Protein AF-A0A2V6BR67-F1 (afdb_monomer)

Structure (mmCIF, N/CA/C/O backbone):
data_AF-A0A2V6BR67-F1
#
_entry.id   AF-A0A2V6BR67-F1
#
loop_
_atom_site.group_PDB
_atom_site.id
_atom_site.type_symbol
_atom_site.label_atom_id
_atom_site.label_alt_id
_atom_site.label_comp_id
_atom_site.label_asym_id
_atom_site.label_entity_id
_atom_site.label_seq_id
_atom_site.pdbx_PDB_ins_code
_atom_site.Cartn_x
_atom_site.Cartn_y
_atom_site.Cartn_z
_atom_site.occupancy
_atom_site.B_iso_or_equiv
_atom_site.auth_seq_id
_atom_site.auth_comp_id
_atom_site.auth_asym_id
_atom_site.auth_atom_id
_atom_site.pdbx_PDB_model_num
ATOM 1 N N . MET A 1 1 ? -27.224 -17.805 -6.171 1.00 63.06 1 MET A N 1
ATOM 2 C CA . MET A 1 1 ? -26.469 -18.309 -7.345 1.00 63.06 1 MET A CA 1
ATOM 3 C C . MET A 1 1 ? -26.523 -17.314 -8.502 1.00 63.06 1 MET A C 1
ATOM 5 O O . MET A 1 1 ? -25.476 -16.801 -8.864 1.00 63.06 1 MET A O 1
ATOM 9 N N . VAL A 1 2 ? -27.710 -16.945 -9.004 1.00 78.69 2 VAL A N 1
ATOM 10 C CA . VAL A 1 2 ? -27.866 -15.959 -10.099 1.00 78.69 2 VAL A CA 1
ATOM 11 C C . VAL A 1 2 ? -27.239 -14.595 -9.770 1.00 78.69 2 VAL A C 1
ATOM 13 O O . VAL A 1 2 ? -26.446 -14.091 -10.553 1.00 78.69 2 VAL A O 1
ATOM 16 N N . SER A 1 3 ? -27.483 -14.037 -8.579 1.00 83.25 3 SER A N 1
ATOM 17 C CA . SER A 1 3 ? -26.908 -12.737 -8.185 1.00 83.25 3 SER A CA 1
ATOM 18 C C . SER A 1 3 ? -25.378 -12.744 -8.078 1.00 83.25 3 SER A C 1
ATOM 20 O O . SER A 1 3 ? -24.736 -11.756 -8.416 1.00 83.25 3 SER A O 1
ATOM 22 N N . LEU A 1 4 ? -24.783 -13.866 -7.654 1.00 81.38 4 LEU A N 1
ATOM 23 C CA . LEU A 1 4 ? -23.326 -14.022 -7.588 1.00 81.38 4 LEU A CA 1
ATOM 24 C C . LEU A 1 4 ? -22.721 -14.111 -8.994 1.00 81.38 4 LEU A C 1
ATOM 26 O O . LEU A 1 4 ? -21.708 -13.479 -9.266 1.00 81.38 4 LEU A O 1
ATOM 30 N N . ALA A 1 5 ? -23.366 -14.853 -9.896 1.00 85.94 5 ALA A N 1
ATOM 31 C CA . ALA A 1 5 ? -22.943 -14.947 -11.289 1.00 85.94 5 ALA A CA 1
ATOM 32 C C . ALA A 1 5 ? -23.035 -13.590 -12.006 1.00 85.94 5 ALA A C 1
ATOM 34 O O . ALA A 1 5 ? -22.112 -13.223 -12.727 1.00 85.94 5 ALA A O 1
ATOM 35 N N . ILE A 1 6 ? -24.099 -12.815 -11.757 1.00 91.06 6 ILE A N 1
ATOM 36 C CA . ILE A 1 6 ? -24.244 -11.448 -12.281 1.00 91.06 6 ILE A CA 1
ATOM 37 C C . ILE A 1 6 ? -23.136 -10.542 -11.736 1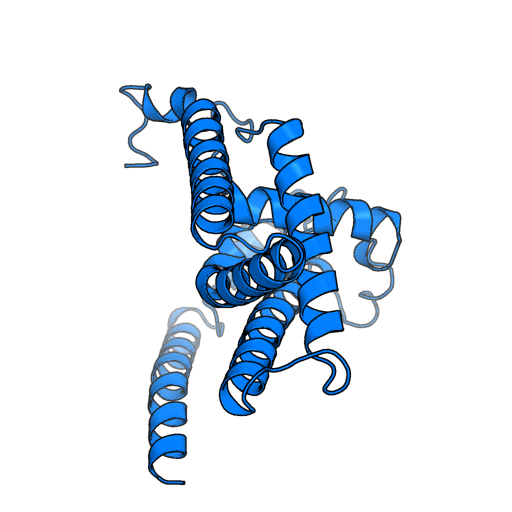.00 91.06 6 ILE A C 1
ATOM 39 O O . ILE A 1 6 ? -22.522 -9.813 -12.509 1.00 91.06 6 ILE A O 1
ATOM 43 N N . LEU A 1 7 ? -22.834 -10.613 -10.435 1.00 87.06 7 LEU A N 1
ATOM 44 C CA . LEU A 1 7 ? -21.760 -9.825 -9.827 1.00 87.06 7 LEU A CA 1
ATOM 45 C C . LEU A 1 7 ? -20.394 -10.160 -10.445 1.00 87.06 7 LEU A C 1
ATOM 47 O O . LEU A 1 7 ? -19.687 -9.260 -10.895 1.00 87.06 7 LEU A O 1
ATOM 51 N N . ILE A 1 8 ? -20.048 -11.449 -10.528 1.00 89.62 8 ILE A N 1
ATOM 52 C CA . ILE A 1 8 ? -18.797 -11.908 -11.149 1.00 89.62 8 ILE A CA 1
ATOM 53 C C . ILE A 1 8 ? -18.743 -11.473 -12.613 1.00 89.62 8 ILE A C 1
ATOM 55 O O . ILE A 1 8 ? -17.726 -10.941 -13.045 1.00 89.62 8 ILE A O 1
ATOM 59 N N . GLY A 1 9 ? -19.837 -11.635 -13.362 1.00 91.88 9 GLY A N 1
ATOM 60 C CA . GLY A 1 9 ? -19.935 -11.181 -14.747 1.00 91.88 9 GLY A CA 1
ATOM 61 C C . GLY A 1 9 ? -19.704 -9.676 -14.879 1.00 91.88 9 GLY A C 1
ATOM 62 O O . GLY A 1 9 ? -18.903 -9.254 -15.709 1.00 91.88 9 GLY A O 1
ATOM 63 N N . SER A 1 10 ? -20.327 -8.870 -14.016 1.00 92.94 10 SER A N 1
ATOM 64 C CA . SER A 1 10 ? -20.182 -7.410 -14.029 1.00 92.94 10 SER A CA 1
ATOM 65 C C . SER A 1 10 ? -18.752 -6.937 -13.744 1.00 92.94 10 SER A C 1
ATOM 67 O O . SER A 1 10 ? -18.345 -5.905 -14.267 1.00 92.94 10 SER A O 1
ATOM 69 N N . ALA A 1 11 ? -17.970 -7.704 -12.976 1.00 88.81 11 ALA A N 1
ATOM 70 C CA . ALA A 1 11 ? -16.560 -7.419 -12.723 1.00 88.81 11 ALA A CA 1
ATOM 71 C C . ALA A 1 11 ? -15.637 -7.980 -13.821 1.00 88.81 11 ALA A C 1
ATOM 73 O O . ALA A 1 11 ? -14.718 -7.299 -14.271 1.00 88.81 11 ALA A O 1
ATOM 74 N N . ALA A 1 12 ? -15.871 -9.216 -14.268 1.00 93.94 12 ALA A N 1
ATOM 75 C CA . ALA A 1 12 ? -14.977 -9.930 -15.175 1.00 93.94 12 ALA A CA 1
ATOM 76 C C . ALA A 1 12 ? -15.109 -9.479 -16.634 1.00 93.94 12 ALA A C 1
ATOM 78 O O . ALA A 1 12 ? -14.101 -9.399 -17.333 1.00 93.94 12 ALA A O 1
ATOM 79 N N . VAL A 1 13 ? -16.324 -9.168 -17.102 1.00 95.50 13 VAL A N 1
ATOM 80 C CA . VAL A 1 13 ? -16.562 -8.793 -18.505 1.00 95.50 13 VAL A CA 1
ATOM 81 C C . VAL A 1 13 ? -15.817 -7.508 -18.887 1.00 95.50 13 VAL A C 1
ATOM 83 O O . VAL A 1 13 ? -15.103 -7.545 -19.889 1.00 95.50 13 VAL A O 1
ATOM 86 N N . PRO A 1 14 ? -15.873 -6.402 -18.114 1.00 95.12 14 PRO A N 1
ATOM 87 C CA . PRO A 1 14 ? -15.094 -5.204 -18.435 1.00 95.12 14 PRO A CA 1
ATOM 88 C C . PRO A 1 14 ? -13.584 -5.465 -18.475 1.00 95.12 14 PRO A C 1
ATOM 90 O O . PRO A 1 14 ? -12.906 -4.979 -19.376 1.00 95.12 14 PRO A O 1
ATOM 93 N N . ILE A 1 15 ? -13.063 -6.274 -17.545 1.00 93.56 15 ILE A N 1
ATOM 94 C CA . ILE A 1 15 ? -11.637 -6.635 -17.493 1.00 93.56 15 ILE A CA 1
ATOM 95 C C . ILE A 1 15 ? -11.244 -7.456 -18.727 1.00 93.56 15 ILE A C 1
ATOM 97 O O . ILE A 1 15 ? -10.225 -7.178 -19.353 1.00 93.56 15 ILE A O 1
ATOM 101 N N . ALA A 1 16 ? -12.059 -8.442 -19.108 1.00 95.38 16 ALA A N 1
ATOM 102 C CA . ALA A 1 16 ? -11.806 -9.284 -20.273 1.00 95.38 16 ALA A CA 1
ATOM 103 C C . ALA A 1 16 ? -11.864 -8.488 -21.584 1.00 95.38 16 ALA A C 1
ATOM 105 O O . ALA A 1 16 ? -11.000 -8.660 -22.442 1.00 95.38 16 ALA A O 1
ATOM 106 N N . LEU A 1 17 ? -12.842 -7.587 -21.728 1.00 96.44 17 LEU A N 1
ATOM 107 C CA . LEU A 1 17 ? -12.936 -6.687 -22.879 1.00 96.44 17 LEU A CA 1
ATOM 108 C C . LEU A 1 17 ? -11.733 -5.743 -22.950 1.00 96.44 17 LEU A C 1
ATOM 110 O O . LEU A 1 17 ? -11.176 -5.541 -24.027 1.00 96.44 17 LEU A O 1
ATOM 114 N N . TRP A 1 18 ? -11.292 -5.213 -21.807 1.00 95.56 18 TRP A N 1
ATOM 115 C CA . TRP A 1 18 ? -10.093 -4.386 -21.731 1.00 95.56 18 TRP A CA 1
ATOM 116 C C . TRP A 1 18 ? -8.828 -5.163 -22.132 1.00 95.56 18 TRP A C 1
ATOM 118 O O . TRP A 1 18 ? -8.037 -4.669 -22.932 1.00 95.56 18 TRP A O 1
ATOM 128 N N . PHE A 1 19 ? -8.667 -6.408 -21.672 1.00 96.38 19 PHE A N 1
ATOM 129 C CA . PHE A 1 19 ? -7.572 -7.281 -22.110 1.00 96.38 19 PHE A CA 1
ATOM 130 C C . PHE A 1 19 ? -7.626 -7.595 -23.605 1.00 96.38 19 PHE A C 1
ATOM 132 O O . PHE A 1 19 ? -6.596 -7.524 -24.273 1.00 96.38 19 PHE A O 1
ATOM 139 N N . ALA A 1 20 ? -8.805 -7.909 -24.147 1.00 96.69 20 ALA A N 1
ATOM 140 C CA . ALA A 1 20 ? -8.972 -8.165 -25.575 1.00 96.69 20 ALA A CA 1
ATOM 141 C C . ALA A 1 20 ? -8.583 -6.936 -26.410 1.00 96.69 20 ALA A C 1
ATOM 143 O O . ALA A 1 20 ? -7.845 -7.059 -27.388 1.00 96.69 20 ALA A O 1
ATOM 144 N N . TRP A 1 21 ? -9.012 -5.745 -25.982 1.00 96.88 21 TRP A N 1
ATOM 145 C CA . TRP A 1 21 ? -8.630 -4.483 -26.609 1.00 96.88 21 TRP A CA 1
ATOM 146 C C . TRP A 1 21 ? -7.118 -4.236 -26.554 1.00 96.88 21 TRP A C 1
ATOM 148 O O . TRP A 1 21 ? -6.521 -3.859 -27.565 1.00 96.88 21 TRP A O 1
ATOM 158 N N . ASN A 1 22 ? -6.486 -4.482 -25.403 1.00 96.50 22 ASN A N 1
ATOM 159 C CA . ASN A 1 22 ? -5.046 -4.294 -25.242 1.00 96.50 22 ASN A CA 1
ATOM 160 C C . ASN A 1 22 ? -4.237 -5.251 -26.121 1.00 96.50 22 ASN A C 1
ATOM 162 O O . ASN A 1 22 ? -3.303 -4.814 -26.786 1.00 96.50 22 ASN A O 1
ATOM 166 N N . VAL A 1 23 ? -4.620 -6.530 -26.190 1.00 96.12 23 VAL A N 1
ATOM 167 C CA . VAL A 1 23 ? -3.951 -7.508 -27.063 1.00 96.12 23 VAL A CA 1
ATOM 168 C C . VAL A 1 23 ? -4.108 -7.117 -28.527 1.00 96.12 23 VAL A C 1
ATOM 170 O O . VAL A 1 23 ? -3.128 -7.137 -29.265 1.00 96.12 23 VAL A O 1
ATOM 173 N N . HIS A 1 24 ? -5.313 -6.719 -28.941 1.00 96.31 24 HIS A N 1
ATOM 174 C CA . HIS A 1 24 ? -5.567 -6.281 -30.311 1.00 96.31 24 HIS A CA 1
ATOM 175 C C . HIS A 1 24 ? -4.745 -5.038 -30.691 1.00 96.31 24 HIS A C 1
ATOM 177 O O . HIS A 1 24 ? -4.231 -4.956 -31.802 1.00 96.31 24 HIS A O 1
ATOM 183 N N . THR A 1 25 ? -4.614 -4.072 -29.778 1.00 95.12 25 THR A N 1
ATOM 184 C CA . THR A 1 25 ? -4.027 -2.754 -30.081 1.00 95.12 25 THR A CA 1
ATOM 185 C C . THR A 1 25 ? -2.519 -2.691 -29.829 1.00 95.12 25 THR A C 1
ATOM 187 O O . THR A 1 25 ? -1.798 -2.037 -30.575 1.00 95.12 25 THR A O 1
ATOM 190 N N . PHE A 1 26 ? -2.035 -3.360 -28.783 1.00 93.12 26 PHE A N 1
ATOM 191 C CA . PHE A 1 26 ? -0.653 -3.265 -28.296 1.00 93.12 26 PHE A CA 1
ATOM 192 C C . PHE A 1 26 ? 0.101 -4.602 -28.333 1.00 93.12 26 PHE A C 1
ATOM 194 O O . PHE A 1 26 ? 1.305 -4.626 -28.095 1.00 93.12 26 PHE A O 1
ATOM 201 N N . GLY A 1 27 ? -0.576 -5.718 -28.625 1.00 92.00 27 GLY A N 1
ATOM 202 C CA . GLY A 1 27 ? 0.043 -7.047 -28.658 1.00 92.00 27 GLY A CA 1
ATOM 203 C C . GLY A 1 27 ? 0.349 -7.638 -27.277 1.00 92.00 27 GLY A C 1
ATOM 204 O O . GLY A 1 27 ? 0.985 -8.687 -27.190 1.00 92.00 27 GLY A O 1
ATOM 205 N N . ASP A 1 28 ? -0.100 -7.001 -26.191 1.00 92.56 28 ASP A N 1
ATOM 206 C CA . ASP A 1 28 ? 0.078 -7.487 -24.823 1.00 92.56 28 ASP A CA 1
ATOM 207 C C . ASP A 1 28 ? -1.168 -7.253 -23.959 1.00 92.56 28 ASP A C 1
ATOM 209 O O . ASP A 1 28 ? -1.929 -6.318 -24.188 1.00 92.56 28 ASP A O 1
ATOM 213 N N . LEU A 1 29 ? -1.388 -8.106 -22.951 1.00 90.94 29 LEU A N 1
ATOM 214 C CA . LEU A 1 29 ? -2.604 -8.085 -22.120 1.00 90.94 29 LEU A CA 1
ATOM 215 C C . LEU A 1 29 ? -2.819 -6.760 -21.375 1.00 90.94 29 LEU A C 1
ATOM 217 O O . LEU A 1 29 ? -3.950 -6.388 -21.081 1.00 90.94 29 LEU A O 1
ATOM 221 N N . THR A 1 30 ? -1.746 -6.050 -21.044 1.00 90.31 30 THR A N 1
ATOM 222 C CA . THR A 1 30 ? -1.770 -4.912 -20.109 1.00 90.31 30 THR A CA 1
ATOM 223 C C . THR A 1 30 ? -1.339 -3.593 -20.743 1.00 90.31 30 THR A C 1
ATOM 225 O O . THR A 1 30 ? -1.234 -2.599 -20.028 1.00 90.31 30 THR A O 1
ATOM 228 N N . ALA A 1 31 ? -1.062 -3.593 -22.050 1.00 90.94 31 ALA A N 1
ATOM 229 C CA . ALA A 1 31 ? -0.420 -2.500 -22.773 1.00 90.94 31 ALA A CA 1
ATOM 230 C C . ALA A 1 31 ? 0.872 -1.989 -22.088 1.00 90.94 31 ALA A C 1
ATOM 232 O O . ALA A 1 31 ? 1.154 -0.789 -22.089 1.00 90.94 31 ALA A O 1
ATOM 233 N N . SER A 1 32 ? 1.634 -2.873 -21.425 1.00 90.81 32 SER A N 1
ATOM 234 C CA . SER A 1 32 ? 2.766 -2.478 -20.567 1.00 90.81 32 SER A CA 1
ATOM 235 C C . SER A 1 32 ? 4.145 -2.739 -21.168 1.00 90.81 32 SER A C 1
ATOM 237 O O . SER A 1 32 ? 5.121 -2.168 -20.676 1.00 90.81 32 SER A O 1
ATOM 239 N N . ASN A 1 33 ? 4.248 -3.535 -22.239 1.00 91.12 33 ASN A N 1
ATOM 240 C CA . ASN A 1 33 ? 5.544 -3.944 -22.789 1.00 91.12 33 ASN A CA 1
ATOM 241 C C . ASN A 1 33 ? 6.378 -2.744 -23.260 1.00 91.12 33 ASN A C 1
ATOM 243 O O . ASN A 1 33 ? 7.521 -2.610 -22.838 1.00 91.12 33 ASN A O 1
ATOM 247 N N . SER A 1 34 ? 5.787 -1.795 -23.994 1.00 90.25 34 SER A N 1
ATOM 248 C CA . SER A 1 34 ? 6.504 -0.596 -24.461 1.00 90.25 34 SER A CA 1
ATOM 249 C C . SER A 1 34 ? 7.108 0.225 -23.317 1.00 90.25 34 SER A C 1
ATOM 251 O O . SER A 1 34 ? 8.180 0.808 -23.457 1.00 90.25 34 SER A O 1
ATOM 253 N N . LYS A 1 35 ? 6.435 0.267 -22.158 1.00 89.69 35 LYS A N 1
ATOM 254 C CA . LYS A 1 35 ? 6.951 0.941 -20.960 1.00 89.69 35 LYS A CA 1
ATOM 255 C C . LYS A 1 35 ? 8.089 0.146 -20.323 1.00 89.69 35 LYS A C 1
ATO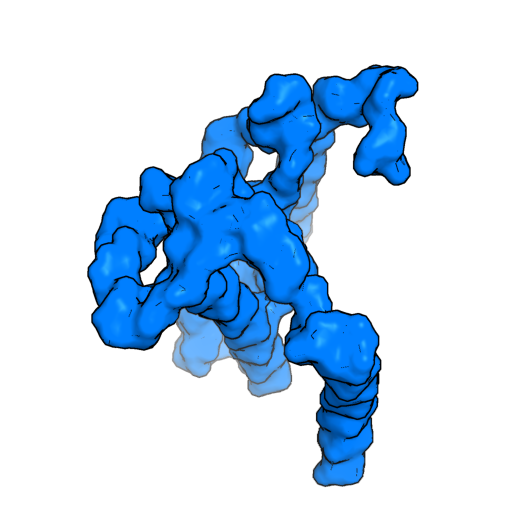M 257 O O . LYS A 1 35 ? 9.077 0.742 -19.912 1.00 89.69 35 LYS A O 1
ATOM 262 N N . ILE A 1 36 ? 7.931 -1.169 -20.203 1.00 91.94 36 ILE A N 1
ATOM 263 C CA . ILE A 1 36 ? 8.947 -2.074 -19.647 1.00 91.94 36 ILE A CA 1
ATOM 264 C C . ILE A 1 36 ? 10.237 -1.968 -20.474 1.00 91.94 36 ILE A C 1
ATOM 266 O O . ILE A 1 36 ? 11.305 -1.758 -19.899 1.00 91.94 36 ILE A O 1
ATOM 270 N N . ASP A 1 37 ? 10.116 -1.996 -21.801 1.00 91.19 37 ASP A N 1
ATOM 271 C CA . ASP A 1 37 ? 11.236 -1.874 -22.735 1.00 91.19 37 ASP A CA 1
ATOM 272 C C . ASP A 1 37 ? 11.900 -0.495 -22.641 1.00 91.19 37 ASP A C 1
ATOM 274 O O . ASP A 1 37 ? 13.122 -0.402 -22.527 1.00 91.19 37 ASP A O 1
ATOM 278 N N . PHE A 1 38 ? 11.106 0.583 -22.597 1.00 91.06 38 PHE A N 1
ATOM 279 C CA . PHE A 1 38 ? 11.619 1.946 -22.413 1.00 91.06 38 PHE A CA 1
ATOM 280 C C . PHE A 1 38 ? 12.403 2.112 -21.103 1.00 91.06 38 PHE A C 1
ATOM 282 O O . PHE A 1 38 ? 13.410 2.815 -21.060 1.00 91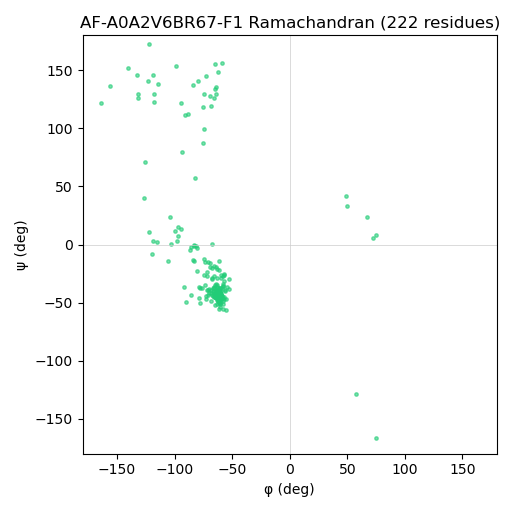.06 38 PHE A O 1
ATOM 289 N N . LEU A 1 39 ? 11.956 1.459 -20.026 1.00 90.88 39 LEU A N 1
ATOM 290 C CA . LEU A 1 39 ? 12.630 1.492 -18.727 1.00 90.88 39 LEU A CA 1
ATOM 291 C C . LEU A 1 39 ? 13.831 0.533 -18.646 1.00 90.88 39 LEU A C 1
ATOM 293 O O . LEU A 1 39 ? 14.518 0.514 -17.622 1.00 90.88 39 LEU A O 1
ATOM 297 N N . GLY A 1 40 ? 14.095 -0.253 -19.696 1.00 92.44 40 GLY A N 1
ATOM 298 C CA . GLY A 1 40 ? 15.174 -1.240 -19.738 1.00 92.44 40 GLY A CA 1
ATOM 299 C C . GLY A 1 40 ? 14.966 -2.413 -18.779 1.00 92.44 40 GLY A C 1
ATOM 300 O O . GLY A 1 40 ? 15.937 -3.036 -18.345 1.00 92.44 40 GLY A O 1
ATOM 301 N N . TRP A 1 41 ? 13.718 -2.688 -18.394 1.00 93.81 41 TRP A N 1
ATOM 302 C CA . TRP A 1 41 ? 13.386 -3.785 -17.492 1.00 93.81 41 TRP A CA 1
ATOM 303 C C . TRP A 1 41 ? 13.373 -5.108 -18.250 1.00 93.81 41 TRP A C 1
ATOM 305 O O . TRP A 1 41 ? 12.866 -5.198 -19.364 1.00 93.81 41 TRP A O 1
ATOM 315 N N . THR A 1 42 ? 13.868 -6.171 -17.623 1.00 93.75 42 THR A N 1
ATOM 316 C CA . THR A 1 42 ? 13.858 -7.516 -18.215 1.00 93.75 42 THR A CA 1
ATOM 317 C C . THR A 1 42 ? 13.141 -8.501 -17.305 1.00 93.75 42 THR A C 1
ATOM 319 O O . THR A 1 42 ? 13.244 -8.429 -16.081 1.00 93.75 42 THR A O 1
ATOM 322 N N . ARG A 1 43 ? 12.364 -9.423 -17.883 1.00 92.50 43 ARG A N 1
ATOM 323 C CA . ARG A 1 43 ? 11.667 -10.457 -17.103 1.00 92.50 43 ARG A CA 1
ATOM 324 C C . ARG A 1 43 ? 12.660 -11.521 -16.646 1.00 92.50 43 ARG A C 1
ATOM 326 O O . ARG A 1 43 ? 13.389 -12.083 -17.460 1.00 92.50 43 ARG A O 1
ATOM 333 N N . LYS A 1 44 ? 12.644 -11.843 -15.354 1.00 93.69 44 LYS A N 1
ATOM 334 C CA . LYS A 1 44 ? 13.439 -12.935 -14.785 1.00 93.69 44 LYS A CA 1
ATOM 335 C C . LYS A 1 44 ? 12.706 -14.267 -14.957 1.00 93.69 44 LYS A C 1
ATOM 337 O O . LYS A 1 44 ? 11.506 -14.332 -14.666 1.00 93.69 44 LYS A O 1
ATOM 342 N N . PRO A 1 45 ? 13.402 -15.352 -15.343 1.00 94.25 45 PRO A N 1
ATOM 343 C CA . PRO A 1 45 ? 12.814 -16.684 -15.290 1.00 94.25 45 PRO A CA 1
ATOM 344 C C . PRO A 1 45 ? 12.479 -17.046 -13.837 1.00 94.25 45 PRO A C 1
ATOM 346 O O . PRO A 1 45 ? 13.182 -16.629 -12.915 1.00 94.25 45 PRO A O 1
ATOM 349 N N . VAL A 1 46 ? 11.425 -17.843 -13.631 1.00 94.00 46 VAL A N 1
ATOM 350 C CA . VAL A 1 46 ? 10.929 -18.221 -12.289 1.00 94.00 46 VAL A CA 1
ATOM 351 C C . VAL A 1 46 ? 12.015 -18.894 -11.438 1.00 94.00 46 VAL A C 1
ATOM 353 O O . VAL A 1 46 ? 12.077 -18.681 -10.231 1.00 94.00 46 VAL A O 1
ATOM 356 N N . SER A 1 47 ? 12.941 -19.628 -12.063 1.00 94.19 47 SER A N 1
ATOM 357 C CA . SER A 1 47 ? 14.107 -20.224 -11.392 1.00 94.19 47 SER A CA 1
ATOM 358 C C . SER A 1 47 ? 14.998 -19.198 -10.680 1.00 94.19 47 SER A C 1
ATOM 360 O O . SER A 1 47 ? 15.655 -19.528 -9.698 1.00 94.19 47 SER A O 1
ATOM 362 N N . ASN A 1 48 ? 15.001 -17.948 -11.147 1.00 93.06 48 ASN A N 1
ATOM 363 C CA . ASN A 1 48 ? 15.850 -16.872 -10.638 1.00 93.06 48 ASN A CA 1
ATOM 364 C C . ASN A 1 48 ? 15.103 -15.948 -9.665 1.00 93.06 48 ASN A C 1
ATOM 366 O O . ASN A 1 48 ? 15.599 -14.872 -9.333 1.00 93.06 48 ASN A O 1
ATOM 370 N N . TRP A 1 49 ? 13.907 -16.334 -9.216 1.00 94.81 49 TRP A N 1
ATOM 371 C CA . TRP A 1 49 ? 13.114 -15.540 -8.277 1.00 94.81 49 TRP A CA 1
ATOM 372 C C . TRP A 1 49 ? 13.605 -15.686 -6.836 1.00 94.81 49 TRP A C 1
ATOM 374 O O . TRP A 1 49 ? 13.615 -14.714 -6.089 1.00 94.81 49 TRP A O 1
ATOM 384 N N . TRP A 1 50 ? 14.051 -16.881 -6.441 1.00 94.12 50 TRP A N 1
ATOM 385 C CA . TRP A 1 50 ? 14.441 -17.176 -5.058 1.00 94.12 50 TRP A CA 1
ATOM 386 C C . TRP A 1 50 ? 15.599 -16.324 -4.503 1.00 94.12 50 TRP A C 1
ATOM 388 O O . TRP A 1 50 ? 15.519 -15.914 -3.347 1.00 94.12 50 TRP A O 1
ATOM 398 N N . PRO A 1 51 ? 16.641 -15.974 -5.286 1.00 93.56 51 PRO A N 1
ATOM 399 C CA . PRO A 1 51 ? 17.717 -15.096 -4.817 1.00 93.56 51 PRO A CA 1
ATOM 400 C C . PRO A 1 51 ? 17.294 -13.640 -4.552 1.00 93.56 51 PRO A C 1
ATOM 402 O O . PRO A 1 51 ? 18.138 -12.815 -4.210 1.00 93.56 51 PRO A O 1
ATOM 405 N N . HIS A 1 52 ? 16.020 -13.283 -4.750 1.00 94.75 52 HIS A N 1
ATOM 406 C CA . HIS A 1 52 ? 15.547 -11.916 -4.575 1.00 94.75 52 HIS A CA 1
ATOM 407 C C . HIS A 1 52 ? 15.675 -11.446 -3.112 1.00 94.75 52 HIS A C 1
ATOM 409 O O . HIS A 1 52 ? 15.250 -12.158 -2.196 1.00 94.75 52 HIS A O 1
ATOM 415 N N . PRO A 1 53 ? 16.173 -10.220 -2.854 1.00 94.62 53 PRO A N 1
ATOM 416 C CA . PRO A 1 53 ? 16.454 -9.753 -1.497 1.00 94.62 53 PRO A CA 1
ATOM 417 C C . PRO A 1 53 ? 15.206 -9.636 -0.613 1.00 94.62 53 PRO A C 1
ATOM 419 O O . PRO A 1 53 ? 15.334 -9.690 0.608 1.00 94.62 53 PRO A O 1
ATOM 422 N N . ILE A 1 54 ? 13.999 -9.565 -1.189 1.00 94.69 54 ILE A N 1
ATOM 423 C CA . ILE A 1 54 ? 12.727 -9.567 -0.439 1.00 94.69 54 ILE A CA 1
ATOM 424 C C . ILE A 1 54 ? 12.546 -10.804 0.455 1.00 94.69 54 ILE A C 1
ATOM 426 O O . ILE A 1 54 ? 11.836 -10.725 1.449 1.00 94.69 54 ILE A O 1
ATOM 430 N N . PHE A 1 55 ? 13.195 -11.929 0.134 1.00 95.44 55 PHE A N 1
ATOM 431 C CA . PHE A 1 55 ? 13.163 -13.140 0.960 1.00 95.44 55 PHE A CA 1
ATOM 432 C C . PHE A 1 55 ? 14.144 -13.085 2.144 1.00 95.44 55 PHE A C 1
ATOM 434 O O . PHE A 1 55 ? 14.192 -14.003 2.959 1.00 95.44 55 PHE A O 1
ATOM 441 N N . THR A 1 56 ? 14.916 -12.003 2.274 1.00 95.12 56 THR A N 1
ATOM 442 C CA . THR A 1 56 ? 15.813 -11.750 3.407 1.00 95.12 56 THR A CA 1
ATOM 443 C C . THR A 1 56 ? 15.167 -10.803 4.416 1.00 95.12 56 THR A C 1
ATOM 445 O O . THR A 1 56 ? 14.366 -9.939 4.060 1.00 95.12 56 THR A O 1
ATOM 448 N N . LEU A 1 57 ? 15.570 -10.890 5.688 1.00 94.06 57 LEU A N 1
ATOM 449 C CA . LEU A 1 57 ? 15.086 -9.970 6.725 1.00 94.06 57 LEU A CA 1
ATOM 450 C C . LEU A 1 57 ? 15.386 -8.501 6.398 1.00 94.06 57 LEU A C 1
ATOM 452 O O . LEU A 1 57 ? 14.576 -7.634 6.714 1.00 94.06 57 LEU A O 1
ATOM 456 N N . ASN A 1 58 ? 16.529 -8.220 5.769 1.00 93.94 58 ASN A N 1
ATOM 457 C CA . ASN A 1 58 ? 16.889 -6.862 5.365 1.00 93.94 58 ASN A CA 1
ATOM 458 C C . ASN A 1 58 ? 15.967 -6.358 4.253 1.00 93.94 58 ASN A C 1
ATOM 460 O O . ASN A 1 58 ? 15.457 -5.248 4.359 1.00 93.94 58 ASN A O 1
ATOM 464 N N . GLY A 1 59 ? 15.674 -7.191 3.251 1.00 93.75 59 GLY A N 1
ATOM 465 C CA . GLY A 1 59 ? 14.761 -6.804 2.181 1.00 93.75 59 GLY A CA 1
ATOM 466 C C . GLY A 1 59 ? 13.324 -6.615 2.654 1.00 93.75 59 GLY A C 1
ATOM 467 O O . GLY A 1 59 ? 12.685 -5.652 2.249 1.00 93.75 59 GLY A O 1
ATOM 468 N N . VAL A 1 60 ? 12.824 -7.438 3.583 1.00 94.31 60 VAL A N 1
ATOM 469 C CA . VAL A 1 60 ? 11.501 -7.208 4.200 1.00 94.31 60 VAL A CA 1
ATOM 470 C C . VAL A 1 60 ? 11.480 -5.903 5.002 1.00 94.31 60 VAL A C 1
ATOM 472 O O . VAL A 1 60 ? 10.528 -5.129 4.888 1.00 94.31 60 VAL A O 1
ATOM 475 N N . LYS A 1 61 ? 12.535 -5.630 5.786 1.00 94.25 61 LYS A N 1
ATOM 476 C CA . LYS A 1 61 ? 12.694 -4.375 6.547 1.00 94.25 61 LYS A CA 1
ATOM 477 C C . LYS A 1 61 ? 12.804 -3.145 5.656 1.00 94.25 61 LYS A C 1
ATOM 479 O O . LYS A 1 61 ? 12.562 -2.041 6.127 1.00 94.25 61 LYS A O 1
ATOM 484 N N . GLU A 1 62 ? 13.179 -3.316 4.400 1.00 93.81 62 GLU A N 1
ATOM 485 C CA . GLU A 1 62 ? 13.229 -2.229 3.441 1.00 93.81 62 GLU A CA 1
ATOM 486 C C . GLU A 1 62 ? 11.894 -2.069 2.703 1.00 93.81 62 GLU A C 1
ATOM 488 O O . GLU A 1 62 ? 11.335 -0.973 2.662 1.00 93.81 62 GLU A O 1
ATOM 493 N N . PHE A 1 63 ? 11.359 -3.171 2.180 1.00 96.38 63 PHE A N 1
ATOM 494 C CA . PHE A 1 63 ? 10.127 -3.221 1.402 1.00 96.38 63 PHE A CA 1
ATOM 495 C C . PHE A 1 63 ? 8.919 -2.750 2.210 1.00 96.38 63 PHE A C 1
ATOM 497 O O . PHE A 1 63 ? 8.211 -1.832 1.799 1.00 96.38 63 PHE A O 1
ATOM 504 N N . TRP A 1 64 ? 8.679 -3.367 3.369 1.00 96.88 64 TRP A N 1
ATOM 505 C CA . TRP A 1 64 ? 7.431 -3.181 4.102 1.00 96.88 64 TRP A CA 1
ATOM 506 C C . TRP A 1 64 ? 7.279 -1.770 4.692 1.00 96.88 64 TRP A C 1
ATOM 508 O O . TRP A 1 64 ? 6.245 -1.140 4.444 1.00 96.88 64 TRP A O 1
ATOM 518 N N . PRO A 1 65 ? 8.283 -1.203 5.396 1.00 96.31 65 PRO A N 1
ATOM 519 C CA . PRO A 1 65 ? 8.180 0.158 5.910 1.00 96.31 65 PRO A CA 1
ATOM 520 C C . PRO A 1 65 ? 7.987 1.199 4.816 1.00 96.31 65 PRO A C 1
ATOM 522 O O . PRO A 1 65 ? 7.171 2.107 4.971 1.00 96.31 65 PRO A O 1
ATOM 525 N N . GLN A 1 66 ? 8.697 1.053 3.696 1.00 94.94 66 GLN A N 1
ATOM 526 C CA . GLN A 1 66 ? 8.595 2.001 2.595 1.00 94.94 66 GLN A CA 1
ATOM 527 C C . GLN A 1 66 ? 7.260 1.896 1.856 1.00 94.94 66 GLN A C 1
ATOM 529 O O . GLN A 1 66 ? 6.685 2.931 1.520 1.00 94.94 66 GLN A O 1
ATOM 534 N N . LEU A 1 67 ? 6.745 0.679 1.649 1.00 96.12 67 LEU A N 1
ATOM 535 C CA . LEU A 1 67 ? 5.430 0.447 1.053 1.00 96.12 67 LEU A CA 1
ATOM 536 C C . LEU A 1 67 ? 4.311 1.036 1.918 1.00 96.12 67 LEU A C 1
ATOM 538 O O . LEU A 1 67 ? 3.405 1.679 1.399 1.00 96.12 67 LEU A O 1
ATOM 542 N N . MET A 1 68 ? 4.372 0.847 3.238 1.00 96.50 68 MET A N 1
ATOM 543 C CA . MET A 1 68 ? 3.357 1.395 4.142 1.00 96.50 68 MET A CA 1
ATOM 544 C C . MET A 1 68 ? 3.451 2.909 4.264 1.00 96.50 68 MET A C 1
ATOM 546 O O . MET A 1 68 ? 2.432 3.584 4.168 1.00 96.50 68 MET A O 1
ATOM 550 N N . ALA A 1 69 ? 4.651 3.471 4.389 1.00 94.81 69 ALA A N 1
ATOM 551 C CA . ALA A 1 69 ? 4.810 4.920 4.421 1.00 94.81 69 ALA A CA 1
ATOM 552 C C . ALA A 1 69 ? 4.288 5.590 3.137 1.00 94.81 69 ALA A C 1
ATOM 554 O O . ALA A 1 69 ? 3.565 6.583 3.210 1.00 94.81 69 ALA A O 1
ATOM 555 N N . SER A 1 70 ? 4.612 5.041 1.961 1.00 93.94 70 SER A N 1
ATOM 556 C CA . SER A 1 70 ? 4.144 5.580 0.678 1.00 93.94 70 SER A CA 1
ATOM 557 C C . SER A 1 70 ? 2.655 5.339 0.430 1.00 93.94 70 SER A C 1
ATOM 559 O O . SER A 1 70 ? 2.032 6.123 -0.277 1.00 93.94 70 SER A O 1
ATOM 561 N N . PHE A 1 71 ? 2.066 4.286 0.999 1.00 94.88 71 PHE A N 1
ATOM 562 C CA . PHE A 1 71 ? 0.632 4.025 0.902 1.00 94.88 71 PHE A CA 1
ATOM 563 C C . PHE A 1 71 ? -0.198 5.087 1.628 1.00 94.88 71 PHE A C 1
ATOM 565 O O . PHE A 1 71 ? -1.209 5.534 1.096 1.00 94.88 71 PHE A O 1
ATOM 572 N N . TRP A 1 72 ? 0.264 5.540 2.796 1.00 92.94 72 TRP A N 1
ATOM 573 C CA . TRP A 1 72 ? -0.393 6.606 3.557 1.00 92.94 72 TRP A CA 1
ATOM 574 C C . TRP A 1 72 ? -0.116 8.003 3.001 1.00 92.94 72 TRP A C 1
ATOM 576 O O . TRP A 1 72 ? -1.038 8.785 2.796 1.00 92.94 72 TRP A O 1
ATOM 586 N N . ARG A 1 73 ? 1.160 8.325 2.770 1.00 90.62 73 ARG A N 1
ATOM 587 C CA . ARG A 1 73 ? 1.601 9.665 2.349 1.00 90.62 73 ARG A CA 1
ATOM 588 C C . ARG A 1 73 ? 1.413 9.916 0.850 1.00 90.62 73 ARG A C 1
ATOM 590 O O . ARG A 1 73 ? 1.418 11.055 0.400 1.00 90.62 73 ARG A O 1
ATOM 597 N N . GLY A 1 74 ? 1.347 8.858 0.050 1.00 88.75 74 GLY A N 1
ATOM 598 C CA . GLY A 1 74 ? 1.567 8.945 -1.386 1.00 88.75 74 GLY A CA 1
ATOM 599 C C . GLY A 1 74 ? 3.048 9.117 -1.752 1.00 88.75 74 GLY A C 1
ATOM 600 O O . GLY A 1 74 ? 3.975 8.909 -0.957 1.00 88.75 74 GLY A O 1
ATOM 601 N N . GLU A 1 75 ? 3.279 9.482 -3.011 1.00 86.81 75 GLU A N 1
ATOM 602 C CA . GLU A 1 75 ? 4.605 9.544 -3.640 1.00 86.81 75 GLU A CA 1
ATOM 603 C C . GLU A 1 75 ? 4.875 10.914 -4.270 1.00 86.81 75 GLU A C 1
ATOM 605 O O . GLU A 1 75 ? 5.434 10.996 -5.362 1.00 86.81 75 GLU A O 1
ATOM 610 N N . LEU A 1 76 ? 4.464 11.992 -3.602 1.00 85.81 76 LEU A N 1
ATOM 611 C CA . LEU A 1 76 ? 4.728 13.347 -4.079 1.00 85.81 76 LEU A CA 1
ATOM 612 C C . LEU A 1 76 ? 6.239 13.621 -4.099 1.00 85.81 76 LEU A C 1
ATOM 614 O O . LEU A 1 76 ? 6.959 13.361 -3.129 1.00 85.81 76 LEU A O 1
ATOM 618 N N . ILE A 1 77 ? 6.723 14.119 -5.237 1.00 86.06 77 ILE A N 1
ATOM 619 C CA . ILE A 1 77 ? 8.131 14.441 -5.475 1.00 86.06 77 ILE A CA 1
ATOM 620 C C . ILE A 1 77 ? 8.227 15.937 -5.750 1.00 86.06 77 ILE A C 1
ATOM 622 O O . ILE A 1 77 ? 7.535 16.460 -6.616 1.00 86.06 77 ILE A O 1
ATOM 626 N N . TRP A 1 78 ? 9.124 16.615 -5.041 1.00 86.12 78 TRP A N 1
ATOM 627 C CA . TRP A 1 78 ? 9.409 18.033 -5.221 1.00 86.12 78 TRP A CA 1
ATOM 628 C C . TRP A 1 78 ? 10.923 18.245 -5.317 1.00 86.12 78 TRP A C 1
ATOM 630 O O . TRP A 1 78 ? 11.685 17.700 -4.518 1.00 86.12 78 TRP A O 1
ATOM 640 N N . HIS A 1 79 ? 11.380 18.974 -6.342 1.00 83.31 79 HIS A N 1
ATOM 641 C CA . HIS A 1 79 ? 12.808 19.143 -6.672 1.00 83.31 79 HIS A CA 1
ATOM 642 C C . HIS A 1 79 ? 13.607 17.823 -6.727 1.00 83.31 79 HIS A C 1
ATOM 644 O O . HIS A 1 79 ? 14.727 17.729 -6.223 1.00 83.31 79 HIS A O 1
ATOM 650 N N . GLY A 1 80 ? 13.014 16.775 -7.309 1.00 80.62 80 GLY A N 1
ATOM 651 C CA . GLY A 1 80 ? 13.654 15.460 -7.447 1.00 80.62 80 GLY A CA 1
ATOM 652 C C . GLY A 1 80 ? 13.778 14.666 -6.142 1.00 80.62 80 GLY A C 1
ATOM 653 O O . GLY A 1 80 ? 14.365 13.587 -6.143 1.00 80.62 80 GLY A O 1
ATOM 654 N N . LYS A 1 81 ? 13.217 15.159 -5.031 1.00 84.69 81 LYS A N 1
ATOM 655 C CA . LYS A 1 81 ? 13.180 14.454 -3.747 1.00 84.69 81 LYS A CA 1
ATOM 656 C C . LYS A 1 81 ? 11.748 14.115 -3.376 1.00 84.69 81 LYS A C 1
ATOM 658 O O . LYS A 1 81 ? 10.844 14.932 -3.522 1.00 84.69 81 LYS A O 1
ATOM 663 N N . ARG A 1 82 ? 11.539 12.903 -2.870 1.00 86.00 82 ARG A N 1
ATOM 664 C CA . ARG A 1 82 ? 10.247 12.518 -2.302 1.00 86.00 82 ARG A CA 1
ATOM 665 C C . ARG A 1 82 ? 9.995 13.356 -1.050 1.00 86.00 82 ARG A C 1
ATOM 667 O O . ARG A 1 82 ? 10.841 13.374 -0.155 1.00 86.00 82 ARG A O 1
ATOM 674 N N . LEU A 1 83 ? 8.855 14.038 -0.998 1.00 88.38 83 LEU A N 1
ATOM 675 C CA . LEU A 1 83 ? 8.440 14.767 0.194 1.00 88.38 83 LEU A CA 1
ATOM 676 C C . LEU A 1 83 ? 8.116 13.749 1.281 1.00 88.38 83 LEU A C 1
ATOM 678 O O . LEU A 1 83 ? 7.296 12.855 1.089 1.00 88.38 83 LEU A O 1
ATOM 682 N N . ALA A 1 84 ? 8.855 13.825 2.383 1.00 89.75 84 ALA A N 1
ATOM 683 C CA . ALA A 1 84 ? 8.878 12.786 3.392 1.00 89.75 84 ALA A CA 1
ATOM 684 C C . ALA A 1 84 ? 9.293 13.354 4.743 1.00 89.75 84 ALA A C 1
ATOM 686 O O . ALA A 1 84 ? 10.286 14.077 4.836 1.00 89.75 84 ALA A O 1
ATOM 687 N N . PHE A 1 85 ? 8.593 12.953 5.803 1.00 90.00 85 PHE A N 1
ATOM 688 C CA . PHE A 1 85 ? 9.047 13.178 7.168 1.00 90.00 85 PHE A CA 1
ATOM 689 C C . PHE A 1 85 ? 9.257 11.841 7.868 1.00 90.00 85 PHE A C 1
ATOM 691 O O . PHE A 1 85 ? 8.336 11.034 7.982 1.00 90.00 85 PHE A O 1
ATOM 698 N N . LYS A 1 86 ? 10.478 11.608 8.362 1.00 90.88 86 LYS A N 1
ATOM 699 C CA . LYS A 1 86 ? 10.883 10.308 8.918 1.00 90.88 86 LYS A CA 1
ATOM 700 C C . LYS A 1 86 ? 9.994 9.861 10.082 1.00 90.88 86 LYS A C 1
ATOM 702 O O . LYS A 1 86 ? 9.725 8.668 10.212 1.00 90.88 86 LYS A O 1
ATOM 707 N N . ALA A 1 87 ? 9.531 10.795 10.916 1.00 89.94 87 ALA A N 1
ATOM 708 C CA . ALA A 1 87 ? 8.648 10.464 12.031 1.00 89.94 87 ALA A CA 1
ATOM 709 C C . ALA A 1 87 ? 7.258 10.011 11.550 1.00 89.94 87 ALA A C 1
ATOM 711 O O . ALA A 1 87 ? 6.758 9.009 12.056 1.00 89.94 87 ALA A O 1
ATOM 712 N N . ASN A 1 88 ? 6.682 10.677 10.539 1.00 90.81 88 ASN A N 1
ATOM 713 C CA . ASN A 1 88 ? 5.386 10.294 9.964 1.00 90.81 88 ASN A CA 1
ATOM 714 C C . ASN A 1 88 ? 5.475 8.915 9.313 1.00 90.81 88 ASN A C 1
ATOM 716 O O . ASN A 1 88 ? 4.651 8.052 9.591 1.00 90.81 88 ASN A O 1
ATOM 720 N N . ASP A 1 89 ? 6.526 8.670 8.530 1.00 93.88 89 ASP A N 1
ATOM 721 C CA . ASP A 1 89 ? 6.753 7.373 7.891 1.00 93.88 89 ASP A CA 1
ATOM 722 C C . ASP A 1 89 ? 6.858 6.261 8.932 1.00 93.88 89 ASP A C 1
ATOM 724 O O . ASP A 1 89 ? 6.235 5.209 8.790 1.00 93.88 89 ASP A O 1
ATOM 728 N N . THR A 1 90 ? 7.604 6.527 10.010 1.00 94.62 90 THR A N 1
ATOM 729 C CA . THR A 1 90 ? 7.764 5.597 11.131 1.00 94.62 90 THR A CA 1
ATOM 730 C C . THR A 1 90 ? 6.427 5.301 11.801 1.00 94.62 90 THR A C 1
ATOM 732 O O . THR A 1 90 ? 6.093 4.140 12.029 1.00 94.62 90 THR A O 1
ATOM 735 N N . PHE A 1 91 ? 5.631 6.337 12.060 1.00 94.25 91 PHE A N 1
ATOM 736 C CA . PHE A 1 91 ? 4.285 6.189 12.593 1.00 94.25 91 PHE A CA 1
ATOM 737 C C . PHE A 1 91 ? 3.388 5.363 11.655 1.00 94.25 91 PHE A C 1
ATOM 739 O O . PHE A 1 91 ? 2.709 4.444 12.118 1.00 94.25 91 PHE A O 1
ATOM 746 N N . TYR A 1 92 ? 3.413 5.621 10.346 1.00 94.44 92 TYR A N 1
ATOM 747 C CA . TYR A 1 92 ? 2.571 4.928 9.370 1.00 94.44 92 TYR A CA 1
ATOM 748 C C . TYR A 1 92 ? 2.872 3.438 9.297 1.00 94.44 92 TYR A C 1
ATOM 750 O O . TYR A 1 92 ? 1.952 2.630 9.440 1.00 94.44 92 TYR A O 1
ATOM 758 N N . TRP A 1 93 ? 4.132 3.033 9.128 1.00 95.81 93 TRP A N 1
ATOM 759 C CA . TRP A 1 93 ? 4.422 1.606 9.000 1.00 95.81 93 TRP A CA 1
ATOM 760 C C . TRP A 1 93 ? 4.266 0.854 10.325 1.00 95.81 93 TRP A C 1
ATOM 762 O O . TRP A 1 93 ? 3.721 -0.252 10.319 1.00 95.81 93 TRP A O 1
ATOM 772 N N . ILE A 1 94 ? 4.668 1.440 11.464 1.00 96.38 94 ILE A N 1
ATOM 773 C CA . ILE A 1 94 ? 4.506 0.798 12.779 1.00 96.38 94 ILE A CA 1
ATOM 774 C C . ILE A 1 94 ? 3.023 0.637 13.096 1.00 96.38 94 ILE A C 1
ATOM 776 O O . ILE A 1 94 ? 2.583 -0.473 13.395 1.00 96.38 94 ILE A O 1
ATOM 780 N N . SER A 1 95 ? 2.240 1.715 12.994 1.00 95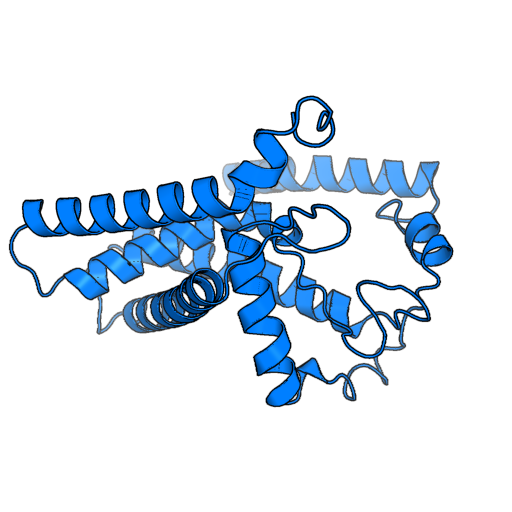.50 95 SER A N 1
ATOM 781 C CA . SER A 1 95 ? 0.811 1.663 13.313 1.00 95.50 95 SER A CA 1
ATOM 782 C C . SER A 1 95 ? 0.058 0.712 12.384 1.00 95.50 95 SER A C 1
ATOM 784 O O . SER A 1 95 ? -0.772 -0.050 12.864 1.00 95.50 95 SER A O 1
ATOM 786 N N . SER A 1 96 ? 0.395 0.670 11.090 1.00 96.06 96 SER A N 1
ATOM 787 C CA . SER A 1 96 ? -0.204 -0.274 10.135 1.00 96.06 96 SER A CA 1
ATOM 788 C C . SER A 1 96 ? 0.130 -1.722 10.479 1.00 96.06 96 SER A C 1
ATOM 790 O O . SER A 1 96 ? -0.755 -2.574 10.486 1.00 96.06 96 SER A O 1
ATOM 792 N N . THR A 1 97 ? 1.391 -2.007 10.815 1.00 96.38 97 THR A N 1
ATOM 793 C CA . THR A 1 97 ? 1.835 -3.361 11.184 1.00 96.38 97 THR A CA 1
ATOM 794 C C . THR A 1 97 ? 1.137 -3.837 12.454 1.00 96.38 97 THR A C 1
ATOM 796 O O . THR A 1 97 ? 0.621 -4.953 12.500 1.00 96.38 97 THR A O 1
ATOM 799 N N . LEU A 1 98 ? 1.075 -2.975 13.474 1.00 95.81 98 LEU A N 1
ATOM 800 C CA . LEU A 1 98 ? 0.373 -3.266 14.721 1.00 95.81 98 LEU A CA 1
ATOM 801 C C . LEU A 1 98 ? -1.127 -3.444 14.487 1.00 95.81 98 LEU A C 1
ATOM 803 O O . LEU A 1 98 ? -1.701 -4.402 14.994 1.00 95.81 98 LEU A O 1
ATOM 807 N N . ALA A 1 99 ? -1.753 -2.573 13.694 1.00 95.06 99 ALA A N 1
ATOM 808 C CA . ALA A 1 99 ? -3.173 -2.659 13.385 1.00 95.06 99 ALA A CA 1
ATOM 809 C C . ALA A 1 99 ? -3.517 -3.965 12.662 1.00 95.06 99 ALA A C 1
ATOM 811 O O . ALA A 1 99 ? -4.443 -4.660 13.069 1.00 95.06 99 ALA A O 1
ATOM 812 N N . ILE A 1 100 ? -2.735 -4.352 11.650 1.00 95.62 100 ILE A N 1
ATOM 813 C CA . ILE A 1 100 ? -2.906 -5.634 10.956 1.00 95.62 100 ILE A CA 1
ATOM 814 C C . ILE A 1 100 ? -2.736 -6.800 11.936 1.00 95.62 100 ILE A C 1
ATOM 816 O O . ILE A 1 100 ? -3.576 -7.695 11.961 1.00 95.62 100 ILE A O 1
ATOM 820 N N . GLY A 1 101 ? -1.699 -6.780 12.779 1.00 94.44 101 GLY A N 1
ATOM 821 C CA . GLY A 1 101 ? -1.466 -7.827 13.776 1.00 94.44 101 GLY A CA 1
ATOM 822 C C . GLY A 1 101 ? -2.618 -7.964 14.775 1.00 94.44 101 GLY A C 1
ATOM 823 O O . GLY A 1 101 ? -3.116 -9.066 15.001 1.00 94.44 101 GLY A O 1
ATOM 824 N N . VAL A 1 102 ? -3.090 -6.841 15.327 1.00 93.25 102 VAL A N 1
ATOM 825 C CA . VAL A 1 102 ? -4.240 -6.799 16.242 1.00 93.25 102 VAL A CA 1
ATOM 826 C C . VAL A 1 102 ? -5.501 -7.280 15.538 1.00 93.25 102 VAL A C 1
ATOM 828 O O . VAL A 1 102 ? -6.212 -8.107 16.105 1.00 93.25 102 VAL A O 1
ATOM 831 N N . ALA A 1 103 ? -5.782 -6.815 14.320 1.00 92.06 103 ALA A N 1
ATOM 832 C CA . ALA A 1 103 ? -6.951 -7.238 13.560 1.00 92.06 103 ALA A CA 1
ATOM 833 C C . ALA A 1 103 ? -6.923 -8.746 13.300 1.00 92.06 103 ALA A C 1
ATOM 835 O O . ALA A 1 103 ? -7.845 -9.440 13.706 1.00 92.06 103 ALA A O 1
ATOM 836 N N . VAL A 1 104 ? -5.843 -9.283 12.726 1.00 91.75 104 VAL A N 1
ATOM 837 C CA . VAL A 1 104 ? -5.719 -10.721 12.432 1.00 91.75 104 VAL A CA 1
ATOM 838 C C . VAL A 1 104 ? -5.850 -11.560 13.705 1.00 91.75 104 VAL A C 1
ATOM 840 O O . VAL A 1 104 ? -6.598 -12.536 13.725 1.00 91.75 104 VAL A O 1
ATOM 843 N N . PHE A 1 105 ? -5.196 -11.158 14.799 1.00 90.06 105 PHE A N 1
ATOM 844 C CA . PHE A 1 105 ? -5.309 -11.864 16.075 1.00 90.06 105 PHE A CA 1
ATOM 845 C C . PHE A 1 105 ? -6.725 -11.786 16.668 1.00 90.06 105 PHE A C 1
ATOM 847 O O . PHE A 1 105 ? -7.229 -12.746 17.245 1.00 90.06 105 PHE A O 1
ATOM 854 N N . SER A 1 106 ? -7.406 -10.656 16.503 1.00 86.44 106 SER A N 1
ATOM 855 C CA . SER A 1 106 ? -8.780 -10.470 16.977 1.00 86.44 106 SER A CA 1
ATOM 856 C C . SER A 1 106 ? -9.848 -11.020 16.033 1.00 86.44 106 SER A C 1
ATOM 858 O O . SER A 1 106 ? -11.013 -10.978 16.404 1.00 86.44 106 SER A O 1
ATOM 860 N N . LEU A 1 107 ? -9.493 -11.593 14.877 1.00 85.12 107 LEU A N 1
ATOM 861 C CA . LEU A 1 107 ? -10.427 -12.321 14.008 1.00 85.12 107 LEU A CA 1
ATOM 862 C C . LEU A 1 107 ? -10.626 -13.785 14.425 1.00 85.12 107 LEU A C 1
ATOM 864 O O . LEU A 1 107 ? -11.578 -14.430 13.971 1.00 85.12 107 LEU A O 1
ATOM 868 N N . PHE A 1 108 ? -9.773 -14.325 15.302 1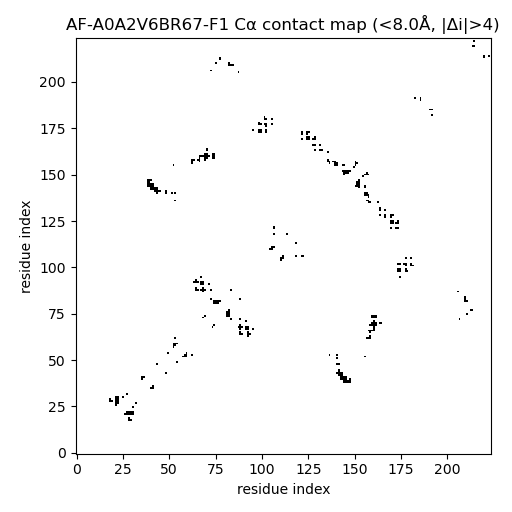.00 83.81 108 PHE A N 1
ATOM 869 C CA . PHE A 1 108 ? -9.927 -15.695 15.787 1.00 83.81 108 PHE A CA 1
ATOM 870 C C . PHE A 1 108 ? -11.164 -15.824 16.692 1.00 83.81 108 PHE A C 1
ATOM 872 O O . PHE A 1 108 ? -11.252 -15.104 17.687 1.00 83.81 108 PHE A O 1
ATOM 879 N N . PRO A 1 109 ? -12.086 -16.779 16.438 1.00 70.12 109 PRO A N 1
ATOM 880 C CA . PRO A 1 109 ? -13.420 -16.829 17.057 1.00 70.12 109 PRO A CA 1
ATOM 881 C C . PRO A 1 109 ? -13.446 -16.756 18.588 1.00 70.12 109 PRO A C 1
ATOM 883 O O . PRO A 1 109 ? -14.393 -16.239 19.167 1.00 70.12 109 PRO A O 1
ATOM 886 N N . ARG A 1 110 ? -12.390 -17.241 19.250 1.00 68.88 110 ARG A N 1
ATOM 887 C CA . ARG A 1 110 ? -12.264 -17.262 20.715 1.00 68.88 110 ARG A CA 1
ATOM 888 C C . ARG A 1 110 ? -12.059 -15.877 21.344 1.00 68.88 110 ARG A C 1
ATOM 890 O O . ARG A 1 110 ? -12.189 -15.747 22.554 1.00 68.88 110 ARG A O 1
ATOM 897 N N . LEU A 1 111 ? -11.712 -14.860 20.554 1.00 68.50 111 LEU A N 1
ATOM 898 C CA . LEU A 1 111 ? -11.233 -13.558 21.038 1.00 68.50 111 LEU A CA 1
ATOM 899 C C . LEU A 1 111 ? -12.176 -12.387 20.712 1.00 68.50 111 LEU A C 1
ATOM 901 O O . LEU A 1 111 ? -11.865 -11.233 21.033 1.00 68.50 111 LEU A O 1
ATOM 905 N N . THR A 1 112 ? -13.316 -12.674 20.077 1.00 66.81 112 THR A N 1
ATOM 906 C CA . THR A 1 112 ? -14.158 -11.681 19.394 1.00 66.81 112 THR A CA 1
ATOM 907 C C . THR A 1 112 ? -15.628 -11.844 19.776 1.00 66.81 112 THR A C 1
ATOM 909 O O . THR A 1 112 ? -16.114 -12.960 19.937 1.00 66.81 112 THR A O 1
ATOM 912 N N . LYS A 1 113 ? -16.350 -10.720 19.847 1.00 77.00 113 LYS A N 1
ATOM 913 C CA . LYS A 1 113 ? -17.822 -10.663 19.913 1.00 77.00 113 LYS A CA 1
ATOM 914 C C . LYS A 1 113 ? -18.438 -10.239 18.568 1.00 77.00 113 LYS A C 1
ATOM 916 O O . LYS A 1 113 ? -19.514 -9.651 18.548 1.00 77.00 113 LYS A O 1
ATOM 921 N N . LEU A 1 114 ? -17.723 -10.442 17.459 1.00 82.06 114 LEU A N 1
ATOM 922 C CA . LEU A 1 114 ? -18.190 -10.054 16.130 1.00 82.06 114 LEU A CA 1
ATOM 923 C C . LEU A 1 114 ? -19.313 -10.972 15.649 1.00 82.06 114 LEU A C 1
ATOM 925 O O . LEU A 1 114 ? -19.284 -12.182 15.879 1.00 82.06 114 LEU A O 1
ATOM 929 N N . THR A 1 115 ? -20.256 -10.389 14.913 1.00 86.88 115 THR A N 1
ATOM 930 C CA . THR A 1 115 ? -21.194 -11.172 14.100 1.00 86.88 115 THR A CA 1
ATOM 931 C C . THR A 1 115 ? -20.444 -11.904 12.983 1.00 86.88 115 THR A C 1
ATOM 933 O O . THR A 1 115 ? -19.367 -11.476 12.556 1.00 86.88 115 THR A O 1
ATOM 936 N N . GLU A 1 116 ? -21.008 -13.007 12.486 1.00 87.00 116 GLU A N 1
ATOM 937 C CA . GLU A 1 116 ? -20.383 -13.794 11.413 1.00 87.00 116 GLU A CA 1
ATOM 938 C C . GLU A 1 116 ? -20.129 -12.946 10.165 1.00 87.00 116 GLU A C 1
ATOM 940 O O . GLU A 1 116 ? -19.011 -12.925 9.658 1.00 87.00 116 GLU A O 1
ATOM 945 N N . PHE A 1 117 ? -21.117 -12.141 9.768 1.00 89.19 117 PHE A N 1
ATOM 946 C CA . PHE A 1 117 ? -21.016 -11.237 8.626 1.00 89.19 117 PHE A CA 1
ATOM 947 C C . PHE A 1 117 ? -19.880 -10.208 8.763 1.00 89.19 117 PHE A C 1
ATOM 949 O O . PHE A 1 117 ? -19.137 -9.963 7.811 1.00 89.19 117 PHE A O 1
ATOM 956 N N . GLN A 1 118 ? -19.700 -9.610 9.948 1.00 89.81 118 GLN A N 1
ATOM 957 C CA . GLN A 1 118 ? -18.602 -8.664 10.192 1.00 89.81 118 GLN A CA 1
ATOM 958 C C . GLN A 1 118 ? -17.239 -9.351 10.112 1.00 89.81 118 GLN A C 1
ATOM 960 O O . GLN A 1 118 ? -16.301 -8.799 9.539 1.00 89.81 118 GLN A O 1
ATOM 965 N N . ARG A 1 119 ? -17.129 -10.562 10.667 1.00 90.31 119 ARG A N 1
ATOM 966 C CA . ARG A 1 119 ? -15.897 -11.353 10.622 1.00 90.31 119 ARG A CA 1
ATOM 967 C C . ARG A 1 119 ? -15.540 -11.739 9.187 1.00 90.31 119 ARG A C 1
ATOM 969 O O . ARG A 1 119 ? -14.382 -11.606 8.807 1.00 90.31 119 ARG A O 1
ATOM 976 N N . GLU A 1 120 ? -16.513 -12.179 8.393 1.00 91.25 120 GLU A N 1
ATOM 977 C CA . GLU A 1 120 ? -16.319 -12.488 6.970 1.00 91.25 120 GLU A CA 1
ATOM 978 C C . GLU A 1 120 ? -15.919 -11.250 6.168 1.00 91.25 120 GLU A C 1
ATOM 980 O O . GLU A 1 120 ? -14.967 -11.301 5.392 1.00 91.25 120 GLU A O 1
ATOM 985 N N . SER A 1 121 ? -16.577 -10.115 6.413 1.00 92.69 121 SER A N 1
ATOM 986 C CA . SER A 1 121 ? -16.252 -8.843 5.760 1.00 92.69 121 SER A CA 1
ATOM 987 C C . SER A 1 121 ? -14.827 -8.379 6.079 1.00 92.69 121 SER A C 1
ATOM 989 O O . SER A 1 121 ? -14.111 -7.925 5.190 1.00 92.69 121 SER A O 1
ATOM 991 N N . LEU A 1 122 ? -14.383 -8.523 7.333 1.00 93.94 122 LEU A N 1
ATOM 992 C CA . LEU A 1 122 ? -13.020 -8.178 7.746 1.00 93.94 122 LEU A CA 1
ATOM 993 C C . LEU A 1 122 ? -11.974 -9.145 7.184 1.00 93.94 122 LEU A C 1
ATOM 995 O O . LEU A 1 122 ? -10.903 -8.695 6.779 1.00 93.94 122 LEU A O 1
ATOM 999 N N . TRP A 1 123 ? -12.277 -10.445 7.112 1.00 94.50 123 TRP A N 1
ATOM 1000 C CA . TRP A 1 123 ? -11.415 -11.407 6.424 1.00 94.50 123 TRP A CA 1
ATOM 1001 C C . TRP A 1 123 ? -11.280 -11.069 4.946 1.00 94.50 123 TRP A C 1
ATOM 1003 O O . TRP A 1 123 ? -10.162 -11.008 4.446 1.00 94.50 123 TRP A O 1
ATOM 1013 N N . LEU A 1 124 ? -12.388 -10.771 4.266 1.00 93.88 124 LEU A N 1
ATOM 1014 C CA . LEU A 1 124 ? -12.373 -10.358 2.867 1.00 93.88 124 LEU A CA 1
ATOM 1015 C C . LEU A 1 124 ? -11.560 -9.072 2.668 1.00 93.88 124 LEU A C 1
ATOM 1017 O O . LEU A 1 124 ? -10.754 -8.991 1.739 1.00 93.88 124 LEU A O 1
ATOM 1021 N N . ALA A 1 125 ? -11.725 -8.085 3.551 1.00 95.56 125 ALA A N 1
ATOM 1022 C CA . ALA A 1 125 ? -10.966 -6.840 3.517 1.00 95.56 125 ALA A CA 1
ATOM 1023 C C . ALA A 1 125 ? -9.458 -7.089 3.699 1.00 95.56 125 ALA A C 1
ATOM 1025 O O . ALA A 1 125 ? -8.650 -6.648 2.878 1.00 95.56 125 ALA A O 1
ATOM 1026 N N . PHE A 1 126 ? -9.076 -7.864 4.717 1.00 96.19 126 PHE A N 1
ATOM 1027 C CA . PHE A 1 126 ? -7.685 -8.250 4.946 1.00 96.19 126 PHE A CA 1
ATOM 1028 C C . PHE A 1 126 ? -7.106 -9.024 3.757 1.00 96.19 126 PHE A C 1
ATOM 1030 O O . PHE A 1 126 ? -6.030 -8.678 3.275 1.00 96.19 126 PHE A O 1
ATOM 1037 N N . SER A 1 127 ? -7.825 -10.022 3.239 1.00 95.31 127 SER A N 1
ATOM 1038 C CA . SER A 1 127 ? -7.401 -10.811 2.082 1.00 95.31 127 SER A CA 1
ATOM 1039 C C . SER A 1 127 ? -7.227 -9.950 0.835 1.00 95.31 127 SER A C 1
ATOM 1041 O O . SER A 1 127 ? -6.238 -10.114 0.131 1.00 95.31 127 SER A O 1
ATOM 1043 N N . THR A 1 128 ? -8.124 -8.994 0.582 1.00 94.25 128 THR A N 1
ATOM 1044 C CA . THR A 1 128 ? -8.016 -8.071 -0.562 1.00 94.25 128 THR A CA 1
ATOM 1045 C C . THR A 1 128 ? -6.744 -7.231 -0.473 1.00 94.25 128 THR A C 1
ATOM 1047 O O . THR A 1 128 ? -5.987 -7.135 -1.440 1.00 94.25 128 THR A O 1
ATOM 1050 N N . PHE A 1 129 ? -6.469 -6.661 0.703 1.00 96.44 129 PHE A N 1
ATOM 1051 C CA . PHE A 1 129 ? -5.241 -5.908 0.940 1.00 96.44 129 PHE A CA 1
ATOM 1052 C C . PHE A 1 129 ? -3.992 -6.795 0.813 1.00 96.44 129 PHE A C 1
ATOM 1054 O O . PHE A 1 129 ? -3.046 -6.434 0.113 1.00 96.44 129 PHE A O 1
ATOM 1061 N N . ALA A 1 130 ? -4.005 -7.983 1.421 1.00 96.50 130 ALA A N 1
ATOM 1062 C CA . ALA A 1 130 ? -2.893 -8.928 1.375 1.00 96.50 130 ALA A CA 1
ATOM 1063 C C . ALA A 1 130 ? -2.582 -9.392 -0.056 1.00 96.50 130 ALA A C 1
ATOM 1065 O O . ALA A 1 130 ? -1.416 -9.430 -0.440 1.00 96.50 130 ALA A O 1
ATOM 1066 N N . VAL A 1 131 ? -3.604 -9.686 -0.867 1.00 96.12 131 VAL A N 1
ATOM 1067 C CA . VAL A 1 131 ? -3.438 -10.062 -2.280 1.00 96.12 131 VAL A CA 1
ATOM 1068 C C . VAL A 1 131 ? -2.743 -8.953 -3.063 1.00 96.12 131 VAL A C 1
ATOM 1070 O O . VAL A 1 131 ? -1.833 -9.245 -3.834 1.00 96.12 131 VAL A O 1
ATOM 1073 N N . LEU A 1 132 ? -3.107 -7.686 -2.847 1.00 95.50 132 LEU A N 1
ATOM 1074 C CA . LEU A 1 132 ? -2.464 -6.563 -3.533 1.00 95.50 132 LEU A CA 1
ATOM 1075 C C . LEU A 1 132 ? -1.012 -6.353 -3.078 1.00 95.50 132 LEU A C 1
ATOM 1077 O O . LEU A 1 132 ? -0.141 -6.127 -3.917 1.00 95.50 132 LEU A O 1
ATOM 1081 N N . VAL A 1 133 ? -0.715 -6.506 -1.784 1.00 96.69 133 VAL A N 1
ATOM 1082 C CA . VAL A 1 133 ? 0.671 -6.488 -1.278 1.00 96.69 133 VAL A CA 1
ATOM 1083 C C . VAL A 1 133 ? 1.496 -7.615 -1.903 1.00 96.69 133 VAL A C 1
ATOM 1085 O O . VAL A 1 133 ? 2.605 -7.373 -2.380 1.00 96.69 133 VAL A O 1
ATOM 1088 N N . VAL A 1 134 ? 0.954 -8.837 -1.945 1.00 96.56 134 VAL A N 1
ATOM 1089 C CA . VAL A 1 134 ? 1.611 -9.995 -2.568 1.00 96.56 134 VAL A CA 1
ATOM 1090 C C . VAL A 1 134 ? 1.812 -9.764 -4.061 1.00 96.56 134 VAL A C 1
ATOM 1092 O O . VAL A 1 134 ? 2.887 -10.048 -4.574 1.00 96.56 134 VAL A O 1
ATOM 1095 N N . PHE A 1 135 ? 0.829 -9.202 -4.760 1.00 95.19 135 PHE A N 1
ATOM 1096 C CA . PHE A 1 135 ? 0.943 -8.882 -6.180 1.00 95.19 135 PHE A CA 1
ATOM 1097 C C . PHE A 1 135 ? 2.090 -7.901 -6.453 1.00 95.19 135 PHE A C 1
ATOM 1099 O O . PHE A 1 135 ? 2.922 -8.140 -7.326 1.00 95.19 135 PHE A O 1
ATOM 1106 N N . VAL A 1 136 ? 2.198 -6.838 -5.657 1.00 95.69 136 VAL A N 1
ATOM 1107 C CA . VAL A 1 136 ? 3.288 -5.859 -5.758 1.00 95.69 136 VAL A CA 1
ATOM 1108 C C . VAL A 1 136 ? 4.650 -6.483 -5.404 1.00 95.69 136 VAL A C 1
ATOM 1110 O O . VAL A 1 136 ? 5.660 -6.204 -6.060 1.00 95.69 136 VAL A O 1
ATOM 1113 N N . ALA A 1 137 ? 4.695 -7.383 -4.421 1.00 96.06 137 ALA A N 1
ATOM 1114 C CA . ALA A 1 137 ? 5.893 -8.159 -4.105 1.00 96.06 137 ALA A CA 1
ATOM 1115 C C . ALA A 1 137 ? 6.298 -9.090 -5.264 1.00 96.06 137 ALA A C 1
ATOM 1117 O O . ALA A 1 137 ? 7.470 -9.137 -5.632 1.00 96.06 137 ALA A O 1
ATOM 1118 N N . LEU A 1 138 ? 5.340 -9.773 -5.899 1.00 95.81 138 LEU A N 1
ATOM 1119 C CA . LEU A 1 138 ? 5.578 -10.622 -7.070 1.00 95.81 138 LEU A CA 1
ATOM 1120 C C . LEU A 1 138 ? 6.118 -9.816 -8.251 1.00 95.81 138 LEU A C 1
ATOM 1122 O O . LEU A 1 138 ? 7.087 -10.239 -8.877 1.00 95.81 138 LEU A O 1
ATOM 1126 N N . LEU A 1 139 ? 5.562 -8.630 -8.516 1.00 93.88 139 LEU A N 1
ATOM 1127 C CA . LEU A 1 139 ? 6.104 -7.719 -9.527 1.00 93.88 139 LEU A CA 1
ATOM 1128 C C . LEU A 1 139 ? 7.544 -7.303 -9.204 1.00 93.88 139 LEU A C 1
ATOM 1130 O O . LEU A 1 139 ? 8.368 -7.219 -10.108 1.00 93.88 139 LEU A O 1
ATOM 1134 N N . SER A 1 140 ? 7.868 -7.094 -7.926 1.00 95.44 140 SER A N 1
ATOM 1135 C CA . SER A 1 140 ? 9.233 -6.747 -7.494 1.00 95.44 140 SER A CA 1
ATOM 1136 C C . SER A 1 140 ? 10.227 -7.860 -7.833 1.00 95.44 140 SER A C 1
ATOM 1138 O O . SER A 1 140 ? 11.324 -7.599 -8.315 1.00 95.44 140 SER A O 1
ATOM 1140 N N . ILE A 1 141 ? 9.804 -9.113 -7.659 1.00 96.00 141 ILE A N 1
ATOM 1141 C CA . ILE A 1 141 ? 10.625 -10.296 -7.920 1.00 96.00 141 ILE A CA 1
ATOM 1142 C C . ILE A 1 141 ? 10.749 -10.588 -9.424 1.00 96.00 141 ILE A C 1
ATOM 1144 O O . ILE A 1 141 ? 11.811 -11.012 -9.881 1.00 96.00 141 ILE A O 1
ATOM 1148 N N . ALA A 1 142 ? 9.681 -10.367 -10.193 1.00 94.50 142 ALA A N 1
ATOM 1149 C CA . ALA A 1 142 ? 9.566 -10.814 -11.581 1.00 94.50 142 ALA A CA 1
ATOM 1150 C C . ALA A 1 142 ? 10.484 -10.080 -12.573 1.00 94.50 142 ALA A C 1
ATOM 1152 O O . ALA A 1 142 ? 10.736 -10.608 -13.658 1.00 94.50 142 ALA A O 1
ATOM 1153 N N . PHE A 1 143 ? 10.992 -8.893 -12.229 1.00 93.94 143 PHE A N 1
ATOM 1154 C CA . PHE A 1 143 ? 11.787 -8.058 -13.132 1.00 93.94 143 PHE A CA 1
ATOM 1155 C C . PHE A 1 143 ? 13.211 -7.812 -12.616 1.00 93.94 143 PHE A C 1
ATOM 1157 O O . PHE A 1 143 ? 13.465 -7.732 -11.413 1.00 93.94 143 PHE A O 1
ATOM 1164 N N . ASP A 1 144 ? 14.170 -7.712 -13.536 1.00 93.00 144 ASP A N 1
ATOM 1165 C CA . ASP A 1 144 ? 15.441 -7.014 -13.337 1.00 93.00 144 ASP A CA 1
ATOM 1166 C C . ASP A 1 144 ? 15.274 -5.591 -13.873 1.00 93.00 144 ASP A C 1
ATOM 1168 O O . ASP A 1 144 ? 14.928 -5.393 -15.037 1.00 93.00 144 ASP A O 1
ATOM 1172 N N . PHE A 1 145 ? 15.501 -4.613 -13.000 1.00 92.81 145 PHE A N 1
ATOM 1173 C CA . PHE A 1 145 ? 15.246 -3.200 -13.257 1.00 92.81 145 PHE A CA 1
ATOM 1174 C C . PHE A 1 145 ? 16.374 -2.484 -14.017 1.00 92.81 145 PHE A C 1
ATOM 1176 O O . PHE A 1 145 ? 16.251 -1.294 -14.298 1.00 92.81 145 PHE A O 1
ATOM 1183 N N . GLY A 1 146 ? 17.463 -3.174 -14.373 1.00 89.19 146 GLY A N 1
ATOM 1184 C CA . GLY A 1 146 ? 18.505 -2.609 -15.234 1.00 89.19 146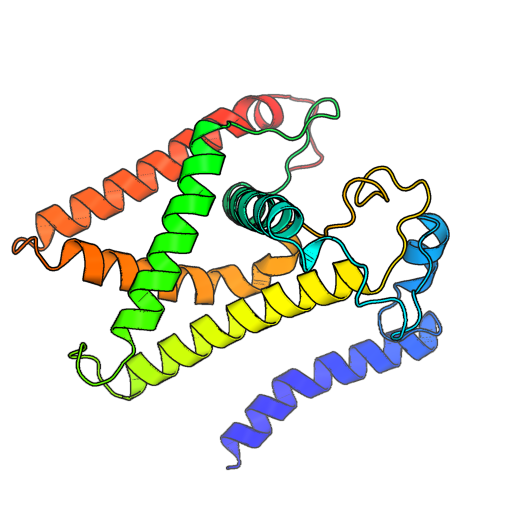 GLY A CA 1
ATOM 1185 C C . GLY A 1 146 ? 19.122 -1.321 -14.669 1.00 89.19 146 GLY A C 1
ATOM 1186 O O . GLY A 1 146 ? 19.547 -1.283 -13.515 1.00 89.19 146 GLY A O 1
ATOM 1187 N N . LEU A 1 147 ? 19.173 -0.270 -15.496 1.00 89.12 147 LEU A N 1
ATOM 1188 C CA . LEU A 1 147 ? 19.660 1.074 -15.134 1.00 89.12 147 LEU A CA 1
ATOM 1189 C C . LEU A 1 147 ? 18.530 2.031 -14.708 1.00 89.12 147 LEU A C 1
ATOM 1191 O O . LEU A 1 147 ? 18.731 3.244 -14.648 1.00 89.12 147 LEU A O 1
ATOM 1195 N N . CYS A 1 148 ? 17.328 1.513 -14.446 1.00 88.12 148 CYS A N 1
ATOM 1196 C CA . CYS A 1 148 ? 16.197 2.341 -14.053 1.00 88.12 148 CYS A CA 1
ATOM 1197 C C . CYS A 1 148 ? 16.466 3.004 -12.687 1.00 88.12 148 CYS A C 1
ATOM 1199 O O . CYS A 1 148 ? 16.900 2.326 -11.750 1.00 88.12 148 CYS A O 1
ATOM 1201 N N . PRO A 1 149 ? 16.207 4.319 -12.537 1.00 84.94 149 PRO A N 1
ATOM 1202 C CA . PRO A 1 149 ? 16.434 5.011 -11.270 1.00 84.94 149 PRO A CA 1
ATOM 1203 C C . PRO A 1 149 ? 15.472 4.549 -10.171 1.00 84.94 149 PRO A C 1
ATOM 1205 O O . PRO A 1 149 ? 15.811 4.620 -8.992 1.00 84.94 149 PRO A O 1
ATOM 1208 N N . TYR A 1 150 ? 14.265 4.104 -10.538 1.00 84.69 150 TYR A N 1
ATOM 1209 C CA . TYR A 1 150 ? 13.257 3.669 -9.581 1.00 84.69 150 TYR A CA 1
ATOM 1210 C C . TYR A 1 150 ? 12.126 2.856 -10.245 1.00 84.69 150 TYR A C 1
ATOM 1212 O O . TYR A 1 150 ? 11.406 3.406 -11.086 1.00 84.69 150 TYR A O 1
ATOM 1220 N N . PRO A 1 151 ? 11.884 1.599 -9.826 1.00 90.06 151 PRO A N 1
ATOM 1221 C CA . PRO A 1 151 ? 12.746 0.751 -8.993 1.00 90.06 151 PRO A CA 1
ATOM 1222 C C . PRO A 1 151 ? 14.117 0.520 -9.649 1.00 90.06 151 PRO A C 1
ATOM 1224 O O . PRO A 1 151 ? 14.233 0.637 -10.866 1.00 90.06 151 PRO A O 1
ATOM 1227 N N . SER A 1 152 ? 15.146 0.212 -8.857 1.00 91.56 152 SER A N 1
ATOM 1228 C CA . SER A 1 152 ? 16.521 0.005 -9.340 1.00 91.56 152 SER A CA 1
ATOM 1229 C C . SER A 1 152 ? 17.042 -1.385 -8.962 1.00 91.56 152 SER A C 1
ATOM 1231 O O . SER A 1 152 ? 16.392 -2.122 -8.225 1.00 91.56 152 SER A O 1
ATOM 1233 N N . ARG A 1 153 ? 18.224 -1.776 -9.454 1.00 89.62 153 ARG A N 1
ATOM 1234 C CA . ARG A 1 153 ? 18.863 -3.052 -9.068 1.00 89.62 153 ARG A CA 1
ATOM 1235 C C . ARG A 1 153 ? 19.257 -3.118 -7.594 1.00 89.62 153 ARG A C 1
ATOM 1237 O O . ARG A 1 153 ? 19.180 -4.188 -7.000 1.00 89.62 153 ARG A O 1
ATOM 1244 N N . GLU A 1 154 ? 19.675 -1.991 -7.026 1.00 89.56 154 GLU A N 1
ATOM 1245 C CA . GLU A 1 154 ? 20.056 -1.881 -5.612 1.00 89.56 154 GLU A CA 1
ATOM 1246 C C . GLU A 1 154 ? 18.826 -1.917 -4.699 1.00 89.56 154 GLU A C 1
ATOM 1248 O O . GLU A 1 154 ? 18.862 -2.519 -3.629 1.00 89.56 154 GLU A O 1
ATOM 1253 N N . HIS A 1 155 ? 17.715 -1.344 -5.172 1.00 91.75 155 HIS A N 1
ATOM 1254 C CA . HIS A 1 155 ? 16.439 -1.282 -4.466 1.00 91.75 155 HIS A CA 1
ATOM 1255 C C . HIS A 1 155 ? 15.311 -1.871 -5.339 1.00 91.75 155 HIS A C 1
ATOM 1257 O O . HIS A 1 155 ? 14.468 -1.120 -5.852 1.00 91.75 155 HIS A O 1
ATOM 1263 N N . PRO A 1 156 ? 15.281 -3.208 -5.543 1.00 94.19 156 PRO A N 1
ATOM 1264 C CA . PRO A 1 156 ? 14.406 -3.872 -6.511 1.00 94.19 156 PRO A CA 1
ATOM 1265 C C . PRO A 1 156 ? 12.997 -4.085 -5.949 1.00 94.19 156 PRO A C 1
ATOM 1267 O O . PRO A 1 156 ? 12.499 -5.204 -5.850 1.00 94.19 156 PRO A O 1
ATOM 1270 N N . TYR A 1 157 ? 12.349 -2.999 -5.538 1.00 94.56 157 TYR A N 1
ATOM 1271 C CA . TYR A 1 157 ? 11.079 -3.045 -4.831 1.00 94.56 157 TYR A CA 1
ATOM 1272 C C . TYR A 1 157 ? 10.066 -2.075 -5.432 1.00 94.56 157 TYR A C 1
ATOM 1274 O O . TYR A 1 157 ? 10.280 -0.861 -5.475 1.00 94.56 157 TYR A O 1
ATOM 1282 N N . PHE A 1 158 ? 8.894 -2.589 -5.794 1.00 93.50 158 PHE A N 1
ATOM 1283 C CA . PHE A 1 158 ? 7.722 -1.751 -6.004 1.00 93.50 158 PHE A CA 1
ATOM 1284 C C . PHE A 1 158 ? 7.166 -1.318 -4.648 1.00 93.50 158 PHE A C 1
ATOM 1286 O O . PHE A 1 158 ? 6.286 -1.939 -4.074 1.00 93.50 158 PHE A O 1
ATOM 1293 N N . ILE A 1 159 ? 7.686 -0.216 -4.127 1.00 93.12 159 ILE A N 1
ATOM 1294 C CA . ILE A 1 159 ? 7.195 0.408 -2.887 1.00 93.12 159 ILE A CA 1
ATOM 1295 C C . ILE A 1 159 ? 6.224 1.553 -3.180 1.00 93.12 159 ILE A C 1
ATOM 1297 O O . ILE A 1 159 ? 5.992 2.393 -2.318 1.00 93.12 159 ILE A O 1
ATOM 1301 N N . SER A 1 160 ? 5.712 1.647 -4.406 1.00 91.56 160 SER A N 1
ATOM 1302 C CA . SER A 1 160 ? 4.777 2.693 -4.801 1.00 91.56 160 SER A CA 1
ATOM 1303 C C . SER A 1 160 ? 3.390 2.425 -4.215 1.00 91.56 160 SER A C 1
ATOM 1305 O O . SER A 1 160 ? 2.619 1.639 -4.765 1.00 91.56 160 SER A O 1
ATOM 1307 N N . GLY A 1 161 ? 3.059 3.090 -3.108 1.00 89.50 161 GLY A N 1
ATOM 1308 C CA . GLY A 1 161 ? 1.788 2.949 -2.407 1.00 89.50 161 GLY A CA 1
ATOM 1309 C C . GLY A 1 161 ? 0.562 3.230 -3.275 1.00 89.50 161 GLY A C 1
ATOM 1310 O O . GLY A 1 161 ? -0.481 2.616 -3.061 1.00 89.50 161 GLY A O 1
ATOM 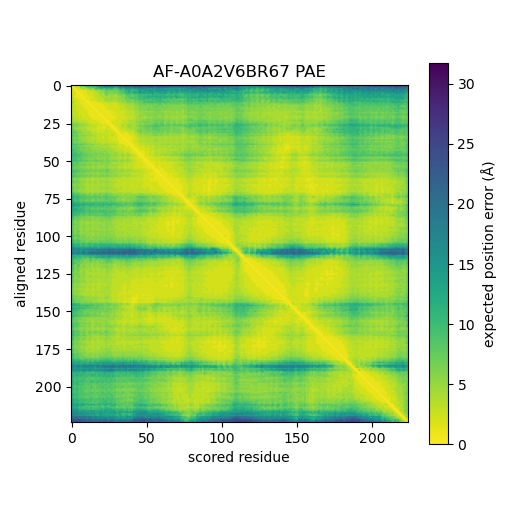1311 N N . ARG A 1 162 ? 0.681 4.053 -4.329 1.00 91.25 162 ARG A N 1
ATOM 1312 C CA . ARG A 1 162 ? -0.434 4.282 -5.271 1.00 91.25 162 ARG A CA 1
ATOM 1313 C C . ARG A 1 162 ? -0.903 3.001 -5.967 1.00 91.25 162 ARG A C 1
ATOM 1315 O O . ARG A 1 162 ? -2.069 2.902 -6.344 1.00 91.25 162 ARG A O 1
ATOM 1322 N N . LEU A 1 163 ? -0.021 2.008 -6.110 1.00 92.19 163 LEU A N 1
ATOM 1323 C CA . LEU A 1 163 ? -0.354 0.699 -6.683 1.00 92.19 163 LEU A CA 1
ATOM 1324 C C . LEU A 1 163 ? -1.314 -0.0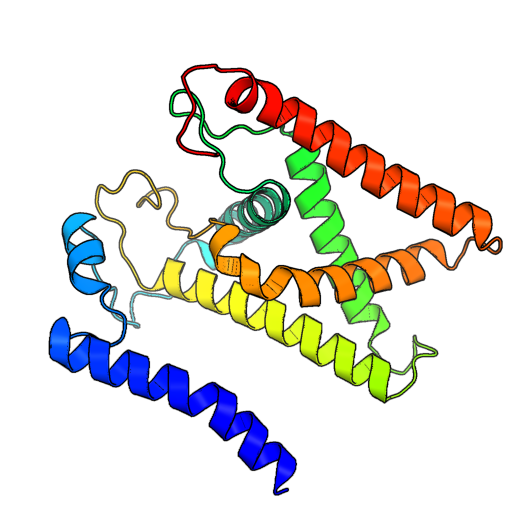97 -5.788 1.00 92.19 163 LEU A C 1
ATOM 1326 O O . LEU A 1 163 ? -2.006 -0.986 -6.269 1.00 92.19 163 LEU A O 1
ATOM 1330 N N . LEU A 1 164 ? -1.387 0.250 -4.501 1.00 94.31 164 LEU A N 1
ATOM 1331 C CA . LEU A 1 164 ? -2.315 -0.320 -3.530 1.00 94.31 164 LEU A CA 1
ATOM 1332 C C . LEU A 1 164 ? -3.567 0.545 -3.331 1.00 94.31 164 LEU A C 1
ATOM 1334 O O . LEU A 1 164 ? -4.357 0.244 -2.447 1.00 94.31 164 LEU A O 1
ATOM 1338 N N . SER A 1 165 ? -3.786 1.609 -4.110 1.00 91.12 165 SER A N 1
ATOM 1339 C CA . SER A 1 165 ? -4.899 2.559 -3.899 1.00 91.12 165 SER A CA 1
ATOM 1340 C C . SER A 1 165 ? -6.283 1.897 -3.850 1.00 91.12 165 SER A C 1
ATOM 1342 O O . SER A 1 165 ? -7.109 2.262 -3.015 1.00 91.12 165 SER A O 1
ATOM 1344 N N . ALA A 1 166 ? -6.514 0.854 -4.653 1.00 90.94 166 ALA A N 1
ATOM 1345 C CA . ALA A 1 166 ? -7.737 0.046 -4.598 1.00 90.94 166 ALA A CA 1
ATOM 1346 C C . ALA A 1 166 ? -7.946 -0.660 -3.239 1.00 90.94 166 ALA A C 1
ATOM 1348 O O . ALA A 1 166 ? -9.070 -0.992 -2.869 1.00 90.94 166 ALA A O 1
ATOM 1349 N N . ALA A 1 167 ? -6.873 -0.860 -2.471 1.00 93.88 167 ALA A N 1
ATOM 1350 C CA . ALA A 1 167 ? -6.885 -1.449 -1.140 1.00 93.88 167 ALA A CA 1
ATOM 1351 C C . ALA A 1 167 ? -7.161 -0.439 -0.013 1.00 93.88 167 ALA A C 1
ATOM 1353 O O . ALA A 1 167 ? -7.222 -0.852 1.142 1.00 93.88 167 ALA A O 1
ATOM 1354 N N . ALA A 1 168 ? -7.316 0.858 -0.307 1.00 93.69 168 ALA A N 1
ATOM 1355 C CA . ALA A 1 168 ? -7.509 1.897 0.709 1.00 93.69 168 ALA A CA 1
ATOM 1356 C C . ALA A 1 168 ? -8.697 1.590 1.627 1.00 93.69 168 ALA A C 1
ATOM 1358 O O . ALA A 1 168 ? -8.533 1.461 2.838 1.00 93.69 168 ALA A O 1
ATOM 1359 N N . VAL A 1 169 ? -9.883 1.394 1.048 1.00 94.62 169 VAL A N 1
ATOM 1360 C CA . VAL A 1 169 ? -11.104 1.081 1.804 1.00 94.62 169 VAL A CA 1
ATOM 1361 C C . VAL A 1 169 ? -10.951 -0.190 2.651 1.00 94.62 169 VAL A C 1
ATOM 1363 O O . VAL A 1 169 ? -11.138 -0.098 3.866 1.00 94.62 169 VAL A O 1
ATOM 1366 N N . PRO A 1 170 ? -10.588 -1.364 2.091 1.00 95.62 170 PRO A N 1
ATOM 1367 C CA . PRO A 1 170 ? -10.459 -2.571 2.903 1.00 95.62 170 PRO A CA 1
ATOM 1368 C C . PRO A 1 170 ? -9.372 -2.451 3.979 1.00 95.62 170 PRO A C 1
ATOM 1370 O O . PRO A 1 170 ? -9.578 -2.902 5.105 1.00 95.62 170 PRO A O 1
ATOM 1373 N N . PHE A 1 171 ? -8.253 -1.786 3.689 1.00 96.25 171 PHE A N 1
ATOM 1374 C CA . PHE A 1 171 ? -7.221 -1.529 4.688 1.00 96.25 171 PHE A CA 1
ATOM 1375 C C . PHE A 1 171 ? -7.740 -0.660 5.841 1.00 96.25 171 PHE A C 1
ATOM 1377 O O . PHE A 1 171 ? -7.558 -1.023 7.002 1.00 96.25 171 PHE A O 1
ATOM 1384 N N . PHE A 1 172 ? -8.418 0.457 5.558 1.00 94.75 172 PHE A N 1
ATOM 1385 C CA . PHE A 1 172 ? -8.936 1.339 6.607 1.00 94.75 172 PHE A CA 1
ATOM 1386 C C . PHE A 1 172 ? -10.052 0.688 7.424 1.00 94.75 172 PHE A C 1
ATOM 1388 O O . PHE A 1 172 ? -10.156 0.956 8.620 1.00 94.75 172 PHE A O 1
ATOM 1395 N N . LEU A 1 173 ? -10.838 -0.219 6.836 1.00 95.06 173 LEU A N 1
ATOM 1396 C CA . LEU A 1 173 ? -11.782 -1.046 7.591 1.00 95.06 173 LEU A CA 1
ATOM 1397 C C . LEU A 1 173 ? -11.051 -1.915 8.622 1.00 95.06 173 LEU A C 1
ATOM 1399 O O . LEU A 1 173 ? -11.380 -1.860 9.807 1.00 95.06 173 LEU A O 1
ATOM 1403 N N . VAL A 1 174 ? -10.011 -2.640 8.203 1.00 95.62 174 VAL A N 1
ATOM 1404 C CA . VAL A 1 174 ? -9.166 -3.450 9.101 1.00 95.62 174 VAL A CA 1
ATOM 1405 C C . VAL A 1 174 ? -8.487 -2.577 10.164 1.00 95.62 174 VAL A C 1
ATOM 1407 O O . VAL A 1 174 ? -8.492 -2.920 11.346 1.00 95.62 174 VAL A O 1
ATOM 1410 N N . TYR A 1 175 ? -7.954 -1.421 9.767 1.00 94.88 175 TYR A N 1
ATOM 1411 C CA . TYR A 1 175 ? -7.279 -0.479 10.660 1.00 94.88 175 TYR A CA 1
ATOM 1412 C C . TYR A 1 175 ? -8.232 0.100 11.712 1.00 94.88 175 TYR A C 1
ATOM 1414 O O . TYR A 1 175 ? -7.912 0.134 12.898 1.00 94.88 175 TYR A O 1
ATOM 1422 N N . SER A 1 176 ? -9.433 0.511 11.297 1.00 92.56 176 SER A N 1
ATOM 1423 C CA . SER A 1 176 ? -10.455 1.061 12.191 1.00 92.56 176 SER A CA 1
ATOM 1424 C C . SER A 1 176 ? -10.932 0.029 13.216 1.00 92.56 176 SER A C 1
ATOM 1426 O O . SER A 1 176 ? -11.044 0.349 14.398 1.00 92.56 176 SER A O 1
ATOM 1428 N N . TYR A 1 177 ? -11.114 -1.229 12.799 1.00 92.62 177 TYR A N 1
ATOM 1429 C CA . TYR A 1 177 ? -11.428 -2.330 13.704 1.00 92.62 177 TYR A CA 1
ATOM 1430 C C . TYR A 1 177 ? -10.301 -2.592 14.712 1.00 92.62 177 TYR A C 1
ATOM 1432 O O . TYR A 1 177 ? -10.552 -2.753 15.907 1.00 92.62 177 TYR A O 1
ATOM 1440 N N . ALA A 1 178 ? -9.045 -2.582 14.261 1.00 93.00 178 ALA A N 1
ATOM 1441 C CA . ALA A 1 178 ? -7.902 -2.735 15.153 1.00 93.00 178 ALA A CA 1
ATOM 1442 C C . ALA A 1 178 ? -7.822 -1.606 16.188 1.00 93.00 178 ALA A C 1
ATOM 1444 O O . ALA A 1 178 ? -7.552 -1.873 17.358 1.00 93.00 178 ALA A O 1
ATOM 1445 N N . LEU A 1 179 ? -8.097 -0.362 15.782 1.00 91.44 179 LEU A N 1
ATOM 1446 C CA . LEU A 1 179 ? -8.176 0.781 16.692 1.00 91.44 179 LEU A CA 1
ATOM 1447 C C . LEU A 1 179 ? -9.321 0.636 17.698 1.00 91.44 179 LEU A C 1
ATOM 1449 O O . LEU A 1 179 ? -9.115 0.866 18.887 1.00 91.44 179 LEU A O 1
ATOM 1453 N N . ASP A 1 180 ? -10.510 0.225 17.251 1.00 89.62 180 ASP A N 1
ATOM 1454 C CA . ASP A 1 180 ? -11.654 -0.057 18.126 1.00 89.62 180 ASP A CA 1
ATOM 1455 C C . ASP A 1 180 ? -11.277 -1.084 19.199 1.00 89.62 180 ASP A C 1
ATOM 1457 O O . ASP A 1 180 ? -11.465 -0.848 20.397 1.00 89.62 180 ASP A O 1
ATOM 1461 N N . ARG A 1 181 ? -10.618 -2.172 18.783 1.00 88.94 181 ARG A N 1
ATOM 1462 C CA . ARG A 1 181 ? -10.141 -3.212 19.691 1.00 88.94 181 ARG A CA 1
ATOM 1463 C C . ARG A 1 181 ? -9.048 -2.703 20.626 1.00 88.94 181 ARG A C 1
ATOM 1465 O O . ARG A 1 181 ? -9.124 -2.962 21.829 1.00 88.94 181 ARG A O 1
ATOM 1472 N N . ALA A 1 182 ? -8.072 -1.961 20.110 1.00 89.12 182 ALA A N 1
ATOM 1473 C CA . ALA A 1 182 ? -6.971 -1.400 20.887 1.00 89.12 182 ALA A CA 1
ATOM 1474 C C . ALA A 1 182 ? -7.446 -0.354 21.902 1.00 89.12 182 ALA A C 1
ATOM 1476 O O . ALA A 1 182 ? -6.811 -0.199 22.935 1.00 89.12 182 ALA A O 1
ATOM 1477 N N . LEU A 1 183 ? -8.569 0.325 21.648 1.00 88.19 183 LEU A N 1
ATOM 1478 C CA . LEU A 1 183 ? -9.190 1.304 22.546 1.00 88.19 183 LEU A CA 1
ATOM 1479 C C . LEU A 1 183 ? -10.339 0.723 23.390 1.00 88.19 183 LEU A C 1
ATOM 1481 O O . LEU A 1 183 ? -10.960 1.456 24.156 1.00 88.19 183 LEU A O 1
ATOM 1485 N N . SER A 1 184 ? -10.622 -0.581 23.291 1.00 84.81 184 SER A N 1
ATOM 1486 C CA . SER A 1 184 ? -11.746 -1.222 24.002 1.00 84.81 184 SER A CA 1
ATOM 1487 C C . SER A 1 184 ? -11.610 -1.229 25.531 1.00 84.81 184 SER A C 1
ATOM 1489 O O . SER A 1 184 ? -12.606 -1.357 26.237 1.00 84.81 184 SER A O 1
ATOM 1491 N N . TRP A 1 185 ? -10.396 -1.033 26.049 1.00 82.94 185 TRP A N 1
ATOM 1492 C CA . TRP A 1 185 ? -10.114 -0.825 27.474 1.00 82.94 185 TRP A CA 1
ATOM 1493 C C . TRP A 1 185 ? -10.625 0.524 28.006 1.00 82.94 185 TRP A C 1
ATOM 1495 O O . TRP A 1 185 ? -10.743 0.690 29.217 1.00 82.94 185 TRP A O 1
ATOM 1505 N N . ILE A 1 186 ? -10.953 1.481 27.130 1.00 87.38 186 ILE A N 1
ATOM 1506 C CA . ILE A 1 186 ? -11.492 2.786 27.515 1.00 87.38 186 ILE A CA 1
ATOM 1507 C C . ILE A 1 186 ? -13.028 2.698 27.539 1.00 87.38 186 ILE A C 1
ATOM 1509 O O . ILE A 1 186 ? -13.651 2.604 26.480 1.00 87.38 186 ILE A O 1
ATOM 1513 N N . PRO A 1 187 ? -13.681 2.781 28.713 1.00 77.94 187 PRO A N 1
ATOM 1514 C CA . PRO A 1 187 ? -15.123 2.548 28.824 1.00 77.94 187 PRO A CA 1
ATOM 1515 C C . PRO A 1 187 ? -15.974 3.674 28.214 1.00 77.94 187 PRO A C 1
ATOM 1517 O O . PRO A 1 187 ? -17.125 3.458 27.844 1.00 77.94 187 PRO A O 1
ATOM 1520 N N . ARG A 1 188 ? -15.431 4.895 28.098 1.00 87.62 188 ARG A N 1
ATOM 1521 C CA . ARG A 1 188 ? -16.168 6.069 27.606 1.00 87.62 188 ARG A CA 1
ATOM 1522 C C . ARG A 1 188 ? -16.073 6.191 26.085 1.00 87.62 188 ARG A C 1
ATOM 1524 O O . ARG A 1 188 ? -15.025 6.555 25.553 1.00 87.62 188 ARG A O 1
ATOM 1531 N N . ALA A 1 189 ? -17.199 5.989 25.399 1.00 84.69 189 ALA A N 1
ATOM 1532 C CA . ALA A 1 189 ? -17.303 6.136 23.943 1.00 84.69 189 ALA A CA 1
ATOM 1533 C C . ALA A 1 189 ? -16.872 7.530 23.444 1.00 84.69 189 ALA A C 1
ATOM 1535 O O . ALA A 1 189 ? -16.164 7.631 22.445 1.00 84.69 189 ALA A O 1
ATOM 1536 N N . GLY A 1 190 ? -17.215 8.598 24.176 1.00 87.00 190 GLY A N 1
ATOM 1537 C CA . GLY A 1 190 ? -16.803 9.965 23.833 1.00 87.00 190 GLY A CA 1
ATOM 1538 C C . GLY A 1 190 ? -15.282 10.142 23.798 1.00 87.00 190 GLY A C 1
ATOM 1539 O O . GLY A 1 190 ? -14.747 10.687 22.840 1.00 87.00 190 GLY A O 1
ATOM 1540 N N . THR A 1 191 ? -14.563 9.602 24.787 1.00 86.19 191 THR A N 1
ATOM 1541 C CA . THR A 1 191 ? -13.092 9.653 24.827 1.00 86.19 191 THR A CA 1
ATOM 1542 C C . THR A 1 191 ? -12.473 8.899 23.654 1.00 86.19 191 THR A C 1
ATOM 1544 O O . THR A 1 191 ? -11.513 9.374 23.057 1.00 86.19 191 THR A O 1
ATOM 1547 N N . ARG A 1 192 ? -13.050 7.753 23.275 1.00 86.38 192 ARG A N 1
ATOM 1548 C CA . ARG A 1 192 ? -12.594 6.977 22.116 1.00 86.38 192 ARG A CA 1
ATOM 1549 C C . ARG A 1 192 ? -12.761 7.756 20.810 1.00 86.38 192 ARG A C 1
ATOM 1551 O O . ARG A 1 192 ? -11.821 7.816 20.026 1.00 86.38 192 ARG A O 1
ATOM 1558 N N . MET A 1 193 ? -13.911 8.406 20.610 1.00 86.88 193 MET A N 1
ATOM 1559 C CA . MET A 1 193 ? -14.136 9.264 19.439 1.00 86.88 193 MET A CA 1
ATOM 1560 C C . MET A 1 193 ? -13.183 10.460 19.407 1.00 86.88 193 MET A C 1
ATOM 1562 O O . MET A 1 193 ? -12.643 10.766 18.349 1.00 86.88 193 MET A O 1
ATOM 1566 N N . ILE A 1 194 ? -12.924 11.096 20.555 1.00 89.75 194 ILE A N 1
ATOM 1567 C CA . ILE A 1 194 ? -11.959 12.201 20.656 1.00 89.75 194 ILE A CA 1
ATOM 1568 C C . ILE A 1 194 ? -10.553 11.727 20.277 1.00 89.75 194 ILE A C 1
ATOM 1570 O O . ILE A 1 194 ? -9.880 12.405 19.509 1.00 89.75 194 ILE A O 1
ATOM 1574 N N . LEU A 1 195 ? -10.116 10.558 20.757 1.00 88.56 195 LEU A N 1
ATOM 1575 C CA . LEU A 1 195 ? -8.805 9.998 20.410 1.00 88.56 195 LEU A CA 1
ATOM 1576 C C . LEU A 1 195 ? -8.696 9.669 18.917 1.00 88.56 195 LEU A C 1
ATOM 1578 O O . LEU A 1 195 ? -7.704 10.033 18.290 1.00 88.56 195 LEU A O 1
ATOM 1582 N N . CYS A 1 196 ? -9.717 9.039 18.328 1.00 88.06 196 CYS A N 1
ATOM 1583 C CA . CYS A 1 196 ? -9.752 8.778 16.888 1.00 88.06 196 CYS A CA 1
ATOM 1584 C C . CYS A 1 196 ? -9.741 10.080 16.072 1.00 88.06 196 CYS A C 1
ATOM 1586 O O . CYS A 1 196 ? -9.009 10.183 15.091 1.00 88.06 196 CYS A O 1
ATOM 1588 N N . GLY A 1 197 ? -10.515 11.084 16.491 1.00 90.12 197 GLY A N 1
ATOM 1589 C CA . GLY A 1 197 ? -10.556 12.397 15.850 1.00 90.12 197 GLY A CA 1
ATOM 1590 C C . GLY A 1 197 ? -9.222 13.135 15.949 1.00 90.12 197 GLY A C 1
ATOM 1591 O O . GLY A 1 197 ? -8.744 13.668 14.953 1.00 90.12 197 GLY A O 1
ATOM 1592 N N . ALA A 1 198 ? -8.578 13.107 17.117 1.00 90.69 198 ALA A N 1
ATOM 1593 C CA . ALA A 1 198 ? -7.255 13.687 17.321 1.00 90.69 198 ALA A CA 1
ATOM 1594 C C . ALA A 1 198 ? -6.189 12.993 16.461 1.00 90.69 198 ALA A C 1
ATOM 1596 O O . ALA A 1 198 ? -5.346 13.667 15.876 1.00 90.69 198 ALA A O 1
ATOM 1597 N N . LEU A 1 199 ? -6.253 11.663 16.333 1.00 89.50 199 LEU A N 1
ATOM 1598 C CA . LEU A 1 199 ? -5.361 10.892 15.466 1.00 89.50 199 LEU A CA 1
ATOM 1599 C C . LEU A 1 199 ? -5.547 11.264 13.992 1.00 89.50 199 LEU A C 1
ATOM 1601 O O . LEU A 1 199 ? -4.571 11.531 13.297 1.00 89.50 199 LEU A O 1
ATOM 1605 N N . ALA A 1 200 ? -6.795 11.316 13.522 1.00 90.94 200 ALA A N 1
ATOM 1606 C CA . ALA A 1 200 ? -7.109 11.706 12.152 1.00 90.94 200 ALA A CA 1
ATOM 1607 C C . ALA A 1 200 ? -6.655 13.144 11.860 1.00 90.94 200 ALA A C 1
ATOM 1609 O O . ALA A 1 200 ? -6.030 13.395 10.831 1.00 90.94 200 ALA A O 1
ATOM 1610 N N . LEU A 1 201 ? -6.903 14.072 12.791 1.00 93.06 201 LEU A N 1
ATOM 1611 C CA . LEU A 1 201 ? -6.455 15.458 12.683 1.00 93.06 201 LEU A CA 1
ATOM 1612 C C . LEU A 1 201 ? -4.928 15.549 12.628 1.00 93.06 201 LEU A C 1
ATOM 1614 O O . LEU A 1 201 ? -4.396 16.259 11.781 1.00 93.06 201 LEU A O 1
ATOM 1618 N N . PHE A 1 202 ? -4.224 14.810 13.489 1.00 90.62 202 PHE A N 1
ATOM 1619 C CA . PHE A 1 202 ? -2.765 14.747 13.472 1.00 90.62 202 PHE A CA 1
ATOM 1620 C C . PHE A 1 202 ? -2.244 14.263 12.115 1.00 90.62 202 PHE A C 1
ATOM 1622 O O . PHE A 1 202 ? -1.381 14.918 11.536 1.00 90.62 202 PHE A O 1
ATOM 1629 N N . ILE A 1 203 ? -2.801 13.172 11.579 1.00 90.19 203 ILE A N 1
ATOM 1630 C CA . ILE A 1 203 ? -2.413 12.633 10.269 1.00 90.19 203 ILE A CA 1
ATOM 1631 C C . ILE A 1 203 ? -2.610 13.696 9.183 1.00 90.19 203 ILE A C 1
ATOM 1633 O O . ILE A 1 203 ? -1.660 14.010 8.469 1.00 90.19 203 ILE A O 1
ATOM 1637 N N . VAL A 1 204 ? -3.794 14.312 9.111 1.00 91.25 204 VAL A N 1
ATOM 1638 C CA . VAL A 1 204 ? -4.127 15.326 8.097 1.00 91.25 204 VAL A CA 1
ATOM 1639 C C . VAL A 1 204 ? -3.202 16.537 8.196 1.00 91.25 204 VAL A C 1
ATOM 1641 O O . VAL A 1 204 ? -2.585 16.914 7.206 1.00 91.25 204 VAL A O 1
ATOM 1644 N N . VAL A 1 205 ? -3.051 17.123 9.387 1.00 91.81 205 VAL A N 1
ATOM 1645 C CA . VAL A 1 205 ? -2.195 18.303 9.593 1.00 91.81 205 VAL A CA 1
ATOM 1646 C C . VAL A 1 205 ? -0.741 17.980 9.262 1.00 91.81 205 VAL A C 1
ATOM 1648 O O . VAL A 1 205 ? -0.076 18.761 8.581 1.00 91.81 205 VAL A O 1
ATOM 1651 N N . SER A 1 206 ? -0.252 16.819 9.702 1.00 90.06 206 SER A N 1
ATOM 1652 C CA . SER A 1 206 ? 1.118 16.388 9.428 1.00 90.06 206 SER A CA 1
ATOM 1653 C C . SER A 1 206 ? 1.368 16.194 7.930 1.00 90.06 206 SER A C 1
ATOM 1655 O O . SER A 1 206 ? 2.438 16.551 7.442 1.00 90.06 206 SER A O 1
ATOM 1657 N N . GLN A 1 207 ? 0.374 15.691 7.193 1.00 89.31 207 GLN A N 1
ATOM 1658 C CA . GLN A 1 207 ? 0.459 15.485 5.754 1.00 89.31 207 GLN A CA 1
ATOM 1659 C C . GLN A 1 207 ? 0.401 16.813 4.996 1.00 89.31 207 GLN A C 1
ATOM 1661 O O . GLN A 1 207 ? 1.265 17.084 4.166 1.00 89.31 207 GLN A O 1
ATOM 1666 N N . CYS A 1 208 ? -0.541 17.692 5.351 1.00 88.44 208 CYS A N 1
ATOM 1667 C CA . CYS A 1 208 ? -0.625 19.035 4.782 1.00 88.44 208 CYS A CA 1
ATOM 1668 C C . CYS A 1 208 ? 0.678 19.816 4.978 1.00 88.44 208 CYS A C 1
ATOM 1670 O O . CYS A 1 208 ? 1.112 20.499 4.058 1.00 88.44 208 CYS A O 1
ATOM 1672 N N . ALA A 1 209 ? 1.326 19.697 6.141 1.00 89.50 209 ALA A N 1
ATOM 1673 C CA . ALA A 1 209 ? 2.600 20.360 6.407 1.00 89.50 209 ALA A CA 1
ATOM 1674 C C . ALA A 1 209 ? 3.736 19.858 5.498 1.00 89.50 209 ALA A C 1
ATOM 1676 O O . ALA A 1 209 ? 4.538 20.662 5.025 1.00 89.50 209 ALA A O 1
ATOM 1677 N N . VAL A 1 210 ? 3.798 18.548 5.231 1.00 87.25 210 VAL A N 1
ATOM 1678 C CA . VAL A 1 210 ? 4.793 17.953 4.320 1.00 87.25 210 VAL A CA 1
ATOM 1679 C C . VAL A 1 210 ? 4.555 18.419 2.882 1.00 87.25 210 VAL A C 1
ATOM 1681 O O . VAL A 1 210 ? 5.494 18.838 2.199 1.00 87.25 210 VAL A O 1
ATOM 1684 N N . ASP A 1 211 ? 3.299 18.417 2.446 1.00 87.81 211 ASP A N 1
ATOM 1685 C CA . ASP A 1 211 ? 2.946 18.705 1.057 1.00 87.81 211 ASP A CA 1
ATOM 1686 C C . ASP A 1 211 ? 2.855 20.208 0.751 1.00 87.81 211 ASP A C 1
ATOM 1688 O O . ASP A 1 211 ? 2.877 20.614 -0.414 1.00 87.81 211 ASP A O 1
ATOM 1692 N N . TRP A 1 212 ? 2.812 21.056 1.785 1.00 86.00 212 TRP A N 1
ATOM 1693 C CA . TRP A 1 212 ? 2.662 22.508 1.656 1.00 86.00 212 TRP A CA 1
ATOM 1694 C C . TRP A 1 212 ? 3.688 23.134 0.708 1.00 86.00 212 TRP A C 1
ATOM 1696 O O . TRP A 1 212 ? 3.364 24.032 -0.068 1.00 86.00 212 TRP A O 1
ATOM 1706 N N . SER A 1 213 ? 4.930 22.648 0.732 1.00 85.44 213 SER A N 1
ATOM 1707 C CA . SER A 1 213 ? 6.003 23.162 -0.128 1.00 85.44 213 SER A CA 1
ATOM 1708 C C . SER A 1 213 ? 5.725 22.963 -1.623 1.00 85.44 213 SER A C 1
ATOM 1710 O O . SER A 1 213 ? 6.051 23.836 -2.425 1.00 85.44 213 SER A O 1
ATOM 1712 N N . ALA A 1 214 ? 5.071 21.860 -1.993 1.00 84.69 214 ALA A N 1
ATOM 1713 C CA . ALA A 1 214 ? 4.674 21.594 -3.367 1.00 84.69 214 ALA A CA 1
ATOM 1714 C C . ALA A 1 214 ? 3.411 22.382 -3.739 1.00 84.69 214 ALA A C 1
ATOM 1716 O O . ALA A 1 214 ? 3.379 23.007 -4.797 1.00 84.69 214 ALA A O 1
ATOM 1717 N N . PHE A 1 215 ? 2.388 22.395 -2.879 1.00 84.06 215 PHE A N 1
ATOM 1718 C CA . PHE A 1 215 ? 1.106 23.050 -3.182 1.00 84.06 215 PHE A CA 1
ATOM 1719 C C . PHE A 1 215 ? 1.145 24.584 -3.121 1.00 84.06 215 PHE A C 1
ATOM 1721 O O . PHE A 1 215 ? 0.369 25.243 -3.806 1.00 84.06 215 PHE A O 1
ATOM 1728 N N . SER A 1 216 ? 2.054 25.178 -2.343 1.00 84.75 216 SER A N 1
ATOM 1729 C CA . SER A 1 216 ? 2.224 26.640 -2.288 1.00 84.75 216 SER A CA 1
ATOM 1730 C C . SER A 1 216 ? 2.923 27.225 -3.523 1.00 84.75 216 SER A C 1
ATOM 1732 O O . SER A 1 216 ? 2.909 28.442 -3.728 1.00 84.75 216 SER A O 1
ATOM 1734 N N . SER A 1 217 ? 3.524 26.382 -4.368 1.00 83.06 217 SER A N 1
ATOM 1735 C CA . SER A 1 217 ? 4.189 26.827 -5.588 1.00 83.06 217 SER A CA 1
ATOM 1736 C C . SER A 1 217 ? 3.176 27.189 -6.674 1.00 83.06 217 SER A C 1
ATOM 1738 O O . SER A 1 217 ? 2.470 26.333 -7.201 1.00 83.06 217 SER A O 1
ATOM 1740 N N . ARG A 1 218 ? 3.177 28.461 -7.096 1.00 81.75 218 ARG A N 1
ATOM 1741 C CA . ARG A 1 218 ? 2.335 28.976 -8.198 1.00 81.75 218 ARG A CA 1
ATOM 1742 C C . ARG A 1 218 ? 2.605 28.324 -9.558 1.00 81.75 218 ARG A C 1
ATOM 1744 O O . ARG A 1 218 ? 1.830 28.519 -10.485 1.00 81.75 218 ARG A O 1
ATOM 1751 N N . TYR A 1 219 ? 3.714 27.600 -9.682 1.00 79.06 219 TYR A N 1
ATOM 1752 C CA . TYR A 1 219 ? 4.136 26.941 -10.917 1.00 79.06 219 TYR A CA 1
ATOM 1753 C C . TYR A 1 219 ? 3.866 25.432 -10.905 1.00 79.06 219 TYR A C 1
ATOM 1755 O O . TYR A 1 219 ? 4.193 24.743 -11.869 1.00 79.06 219 TYR A O 1
ATOM 1763 N N . ASN A 1 220 ? 3.293 24.898 -9.823 1.00 74.38 220 ASN A N 1
ATOM 1764 C CA . ASN A 1 220 ? 3.033 23.473 -9.689 1.00 74.38 220 ASN A CA 1
ATOM 1765 C C . ASN A 1 220 ? 1.615 23.106 -10.151 1.00 74.38 220 ASN A C 1
ATOM 1767 O O . ASN A 1 220 ? 0.715 22.903 -9.342 1.00 74.38 220 ASN A O 1
ATOM 1771 N N . PHE A 1 221 ? 1.430 23.003 -11.468 1.00 70.06 221 PHE A N 1
ATOM 1772 C CA . PHE A 1 221 ? 0.173 22.543 -12.076 1.00 70.06 221 PHE A CA 1
ATOM 1773 C C . PHE A 1 221 ? 0.078 21.015 -12.217 1.00 70.06 221 PHE A C 1
ATOM 1775 O O . PHE A 1 221 ? -0.953 20.506 -12.632 1.00 70.06 221 PHE A O 1
ATOM 1782 N N . PHE A 1 222 ? 1.137 20.267 -11.885 1.00 64.25 222 PHE A N 1
ATOM 1783 C CA . PHE A 1 222 ? 1.182 18.806 -12.051 1.00 64.25 222 PHE A CA 1
ATOM 1784 C C . PHE A 1 222 ? 0.339 18.030 -11.029 1.00 64.25 222 PHE A C 1
ATOM 1786 O O . PHE A 1 222 ? 0.103 16.836 -11.212 1.00 64.25 222 PHE A O 1
ATOM 1793 N N . HIS A 1 223 ? -0.071 18.686 -9.944 1.00 56.97 223 HIS A N 1
ATOM 1794 C CA . HIS A 1 223 ? -0.787 18.074 -8.823 1.00 56.97 223 HIS A CA 1
ATOM 1795 C C . HIS A 1 223 ? -2.154 18.730 -8.547 1.00 56.97 223 HIS A C 1
ATOM 1797 O O . HIS A 1 223 ? -2.743 18.455 -7.502 1.00 56.97 223 HIS A O 1
ATOM 1803 N N . LEU A 1 224 ? -2.626 19.591 -9.462 1.00 47.06 224 LEU A N 1
ATOM 1804 C CA . LEU A 1 224 ? -3.967 20.191 -9.473 1.00 47.06 224 LEU A CA 1
ATOM 1805 C C . LEU A 1 224 ? -4.919 19.391 -10.367 1.00 47.06 224 LEU A C 1
ATOM 1807 O O . LEU A 1 224 ? -4.455 18.901 -11.421 1.00 47.06 224 LEU A O 1
#

Sequence (224 aa):
MVSLAILIGSAAVPIALWFAWNVHTFGDLTASNSKIDFLGWTRKPVSNWWPHPIFTLNGVKEFWPQLMASFWRGELIWHGKRLAFKANDTFYWISSTLAIGVAVFSLFPRLTKLTEFQRESLWLAFSTFAVLVVFVALLSIAFDFGLCPYPSREHPYFISGRLLSAAAVPFFLVYSYALDRALSWIPRAGTRMILCGALALFIVVSQCAVDWSAFSSRYNFFHL

Radius of gyration: 20.59 Å; Cα contacts (8 Å, |Δi|>4): 202; chains: 1; bounding box: 48×49×59 Å

Secondary structure (DSSP, 8-state):
-HHHHHHHHHHHHHHHHHHHHHHHHHSSTTS-HHHHHHTT-EEPPGGGSTT-GGGSHHHHHHHHHHHHHHHHH---EETTEE---HHHHHHHHHHHHHHHHHHHHHTSGGG----HHHHHHHHHHHHHHHHHHHHHHHHHHHEE-TT-SSS-SSS-----GGGGGGGHHHHHHHHHHHHHHHTTT---HHHHHHHHHHHHHHHHHHHHHHHHHHHT-TT--TT-

Foldseek 3Di:
DVVVVVVCCVVVVVLVVQQVVCCVPCVGRPVCVVVCVVLVKDFDDPVQLVVDCCVPPVLVVVAQLLLQLCLLLPQDDDPNHGLDDPVSSVCRSVLLVLLLVLLVVCLPPVNYPDDPVLSVLLVVLSVLLVVLSVVQVVQLRGIASDPRPPPHNVNSGPSRSVSSVVSPVSSVSSSVVSLCVVCVVPPDPVVSVVVVVVVVVCSVVVSCVSCVVQVVDPPNPVVD

Solvent-accessible surface area (backbone atoms only — not comparable to full-atom values): 12380 Å² total; per-residue (Å²): 109,70,69,5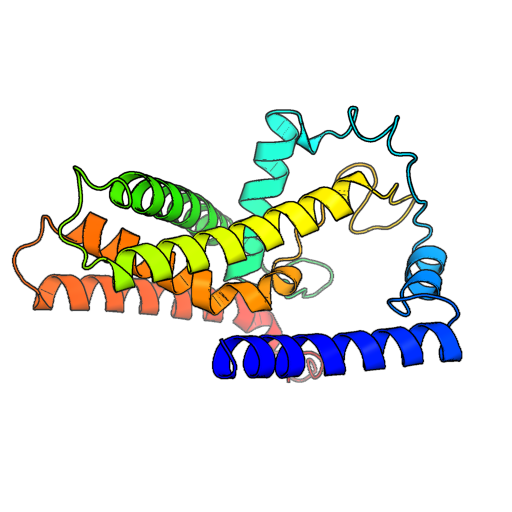7,52,50,51,52,46,68,58,48,50,62,52,51,52,50,29,52,51,22,34,74,75,63,72,31,65,77,61,47,62,72,57,36,56,73,47,50,42,41,81,49,59,78,88,66,36,75,83,37,56,64,82,37,74,67,29,40,66,49,45,52,43,45,25,37,22,18,48,75,73,41,83,55,65,52,95,92,36,69,65,76,51,74,67,58,33,51,49,41,24,51,52,49,53,50,20,51,52,46,31,60,60,44,64,42,76,93,66,47,92,67,54,70,68,58,50,52,51,46,49,51,21,48,50,54,32,49,51,49,54,50,50,38,51,49,56,23,46,40,45,43,28,56,85,26,89,76,48,14,68,93,52,55,47,64,37,61,17,70,80,43,53,89,29,47,65,34,43,50,53,40,40,51,50,16,49,52,60,73,48,58,85,54,87,51,67,68,60,52,52,51,51,54,50,51,50,52,50,50,53,50,53,56,48,51,62,59,48,40,73,54,71,71,39,95,81,53,67,89,84,108

pLDDT: mean 90.2, std 7.01, range [47.06, 96.88]

Mean predicted aligned error: 5.91 Å